Protein AF-A0A8X6QZE7-F1 (afdb_monomer)

Radius of gyration: 22.5 Å; Cα contacts (8 Å, |Δi|>4): 155; chains: 1; bounding box: 53×30×67 Å

InterPro domains:
  IPR002052 DNA methylase, N-6 adenine-specific, conserved site [PS00092] (131-137)

Foldseek 3Di:
DCLLLVVVVVLLVVVVPDDPVRLVCLVVDPPDPVPPLVNVSSVLSNVCVVVVHPPVLVVVLVDQSNQPDPCNLNSVVSVLVPDDPVSLLVSLLCCLPDPHDLVSNLSSCVPDDPVSNVVSCQVQVLSNLVSLVDPPNVVVNVVCLLVSQVRDDLVSLLLSLLCLCVVDQQVPNPPDDSLVVSLVSQVSDDPVSNVVLCPDPCVVVSVCSNPDDVPDHDPDDRPVVSVVVVVVSD

Structure (mmCIF, N/CA/C/O backbone):
data_AF-A0A8X6QZE7-F1
#
_entry.id   AF-A0A8X6QZE7-F1
#
loop_
_atom_site.group_PDB
_atom_site.id
_atom_site.type_symbol
_atom_site.label_atom_id
_atom_site.label_alt_id
_atom_site.label_comp_id
_atom_site.label_asym_id
_atom_site.label_entity_id
_atom_site.label_seq_id
_atom_site.pdbx_PDB_ins_code
_atom_site.Cartn_x
_atom_site.Cartn_y
_atom_site.Cartn_z
_atom_site.occupancy
_atom_site.B_iso_or_equiv
_atom_site.auth_seq_id
_atom_site.auth_comp_id
_atom_site.auth_asym_id
_atom_site.auth_atom_id
_atom_site.pdbx_PDB_model_num
ATOM 1 N N . MET A 1 1 ? -7.391 -1.185 28.995 1.00 73.81 1 MET A N 1
ATOM 2 C CA . MET A 1 1 ? -7.408 -2.419 28.178 1.00 73.81 1 MET A CA 1
ATOM 3 C C . MET A 1 1 ? -8.638 -2.505 27.285 1.00 73.81 1 MET A C 1
ATOM 5 O O . MET A 1 1 ? -8.437 -2.446 26.085 1.00 73.81 1 MET A O 1
ATOM 9 N N . ALA A 1 2 ? -9.877 -2.548 27.802 1.00 81.38 2 ALA A N 1
ATOM 10 C CA . ALA A 1 2 ? -11.090 -2.621 26.961 1.00 81.38 2 ALA A CA 1
ATOM 11 C C . ALA A 1 2 ? -11.146 -1.552 25.846 1.00 81.38 2 ALA A C 1
ATOM 13 O O . ALA A 1 2 ? -11.327 -1.895 24.682 1.00 81.38 2 ALA A O 1
ATOM 14 N N . CYS A 1 3 ? -10.839 -0.290 26.182 1.00 79.06 3 CYS A N 1
ATOM 15 C CA . CYS A 1 3 ? -10.753 0.810 25.213 1.00 79.06 3 CYS A CA 1
ATOM 16 C C . CYS A 1 3 ? -9.749 0.550 24.076 1.00 79.06 3 CYS A C 1
ATOM 18 O O . CYS A 1 3 ? -9.945 0.987 22.950 1.00 79.06 3 CYS A O 1
ATOM 20 N N . VAL A 1 4 ? -8.655 -0.147 24.374 1.00 75.25 4 VAL A N 1
ATOM 21 C CA . VAL A 1 4 ? -7.547 -0.358 23.435 1.00 75.25 4 VAL A CA 1
ATOM 22 C C . VAL A 1 4 ? -7.875 -1.467 22.444 1.00 75.25 4 VAL A C 1
ATOM 24 O O . VAL A 1 4 ? -7.569 -1.360 21.264 1.00 75.25 4 VAL A O 1
ATOM 27 N N . TYR A 1 5 ? -8.552 -2.508 22.921 1.00 74.25 5 TYR A N 1
ATOM 28 C CA . TYR A 1 5 ? -9.060 -3.590 22.082 1.00 74.25 5 TYR A CA 1
ATOM 29 C C . TYR A 1 5 ? -10.412 -3.256 21.443 1.00 74.25 5 TYR A C 1
ATOM 31 O O . TYR A 1 5 ? -10.998 -4.115 20.792 1.00 74.25 5 TYR A O 1
ATOM 39 N N . TRP A 1 6 ? -10.911 -2.026 21.628 1.00 75.25 6 TRP A N 1
ATOM 40 C CA . TRP A 1 6 ? -12.194 -1.562 21.095 1.00 75.25 6 TRP A CA 1
ATOM 41 C C . TRP A 1 6 ? -13.362 -2.488 21.447 1.00 75.25 6 TRP A C 1
ATOM 43 O O . TRP A 1 6 ? -14.287 -2.684 20.662 1.00 75.25 6 TRP A O 1
ATOM 53 N N . LEU A 1 7 ? -13.324 -3.044 22.659 1.00 80.56 7 LEU A N 1
ATOM 54 C CA . LEU A 1 7 ? -14.396 -3.869 23.204 1.00 80.56 7 LEU A CA 1
ATOM 55 C C . LEU A 1 7 ? -15.508 -2.933 23.671 1.00 80.56 7 LEU A C 1
ATOM 57 O O . LEU A 1 7 ? -15.494 -2.459 24.808 1.00 80.56 7 LEU A O 1
ATOM 61 N N . GLU A 1 8 ? -16.418 -2.588 22.760 1.00 82.62 8 GLU A N 1
ATOM 62 C CA . GLU A 1 8 ? -17.452 -1.573 22.987 1.00 82.62 8 GLU A CA 1
ATOM 63 C C . GLU A 1 8 ? -18.318 -1.893 24.207 1.00 82.62 8 GLU A C 1
ATOM 65 O O . GLU A 1 8 ? -18.515 -1.029 25.061 1.00 82.62 8 GLU A O 1
ATOM 70 N N . GLU A 1 9 ? -18.805 -3.131 24.303 1.00 86.19 9 GLU A N 1
ATOM 71 C CA . GLU A 1 9 ? -19.663 -3.575 25.405 1.00 86.19 9 GLU A CA 1
ATOM 72 C C . GLU A 1 9 ? -18.936 -3.493 26.748 1.00 86.19 9 GLU A C 1
ATOM 74 O O . GLU A 1 9 ? -19.452 -2.894 27.690 1.00 86.19 9 GLU A O 1
ATOM 79 N N . ASP A 1 10 ? -17.704 -4.000 26.815 1.00 88.69 10 ASP A N 1
ATOM 80 C CA . ASP A 1 10 ? -16.888 -3.942 28.029 1.00 88.69 10 ASP A CA 1
ATOM 81 C C . ASP A 1 10 ? -16.538 -2.502 28.405 1.00 88.69 10 ASP A C 1
ATOM 83 O O . ASP A 1 10 ? -16.553 -2.136 29.577 1.00 88.69 10 ASP A O 1
ATOM 87 N N . THR A 1 11 ? -16.247 -1.656 27.417 1.00 88.12 11 THR A N 1
ATOM 88 C CA . THR A 1 11 ? -15.905 -0.249 27.645 1.00 88.12 11 THR A CA 1
ATOM 89 C C . THR A 1 11 ? -17.102 0.524 28.193 1.00 88.12 11 THR A C 1
ATOM 91 O O . THR A 1 11 ? -16.953 1.271 29.160 1.00 88.12 11 THR A O 1
ATOM 94 N N . LYS A 1 12 ? -18.296 0.312 27.625 1.00 88.44 12 LYS A N 1
ATOM 95 C CA . LYS A 1 12 ? -19.551 0.891 28.125 1.00 88.44 12 LYS A CA 1
ATOM 96 C C . LYS A 1 12 ? -19.877 0.388 29.525 1.00 88.44 12 LYS A C 1
ATOM 98 O O . LYS A 1 12 ? -20.122 1.197 30.411 1.00 88.44 12 LYS A O 1
ATOM 103 N N . LYS A 1 13 ? -19.794 -0.924 29.744 1.00 91.81 13 LYS A N 1
ATOM 104 C CA . LYS A 1 13 ? -20.039 -1.537 31.052 1.00 91.81 13 LYS A CA 1
ATOM 105 C C . LYS A 1 13 ? -19.115 -0.962 32.125 1.00 91.81 13 LYS A C 1
ATOM 107 O O . LYS A 1 13 ? -19.591 -0.516 33.163 1.00 91.81 13 LYS A O 1
ATOM 112 N N . LEU A 1 14 ? -17.810 -0.903 31.853 1.00 91.31 14 LEU A N 1
ATOM 113 C CA . LEU A 1 14 ? -16.833 -0.315 32.772 1.00 91.31 14 LEU A CA 1
ATOM 114 C C . LEU A 1 14 ? -17.123 1.165 33.037 1.00 91.31 14 LEU A C 1
ATOM 116 O O . LEU A 1 14 ? -17.011 1.615 34.172 1.00 91.31 14 LEU A O 1
ATOM 120 N N . TRP A 1 15 ? -17.507 1.927 32.011 1.00 90.75 15 TRP A N 1
ATOM 121 C CA . TRP A 1 15 ? -17.895 3.326 32.174 1.00 90.75 15 TRP A CA 1
ATOM 122 C C . TRP A 1 15 ? -19.122 3.482 33.074 1.00 90.75 15 TRP A C 1
ATOM 124 O O . TRP A 1 15 ? -19.117 4.329 33.971 1.00 90.75 15 TRP A O 1
ATOM 134 N N . ASP A 1 16 ? -20.147 2.658 32.872 1.00 90.56 16 ASP A N 1
ATOM 135 C CA . ASP A 1 16 ? -21.396 2.677 33.633 1.00 90.56 16 ASP A CA 1
ATOM 136 C C . ASP A 1 16 ? -21.194 2.263 35.097 1.00 90.56 16 ASP A C 1
ATOM 138 O O . ASP A 1 16 ? -21.801 2.860 35.985 1.00 90.56 16 ASP A O 1
ATOM 142 N N . GLU A 1 17 ? -20.277 1.329 35.363 1.00 93.75 17 GLU A N 1
ATOM 143 C CA . GLU A 1 17 ? -19.877 0.908 36.713 1.00 93.75 17 GLU A CA 1
ATOM 144 C C . GLU A 1 17 ? -19.021 1.959 37.453 1.00 93.75 17 GLU A C 1
ATOM 146 O O . GLU A 1 17 ? -18.973 1.969 38.686 1.00 93.75 17 GLU A O 1
ATOM 151 N N . MET A 1 18 ? -18.351 2.872 36.737 1.00 91.62 18 MET A N 1
ATOM 152 C CA . MET A 1 18 ? -17.550 3.936 37.353 1.00 91.62 18 MET A CA 1
ATOM 153 C C . MET A 1 18 ? -18.424 5.022 37.990 1.00 91.62 18 MET A C 1
ATOM 155 O O . MET A 1 18 ? -19.292 5.615 37.347 1.00 91.62 18 MET A O 1
ATOM 159 N N . ASN A 1 19 ? -18.107 5.378 39.237 1.00 92.38 19 ASN A N 1
ATOM 160 C CA . ASN A 1 19 ? -18.702 6.539 39.899 1.00 92.38 19 AS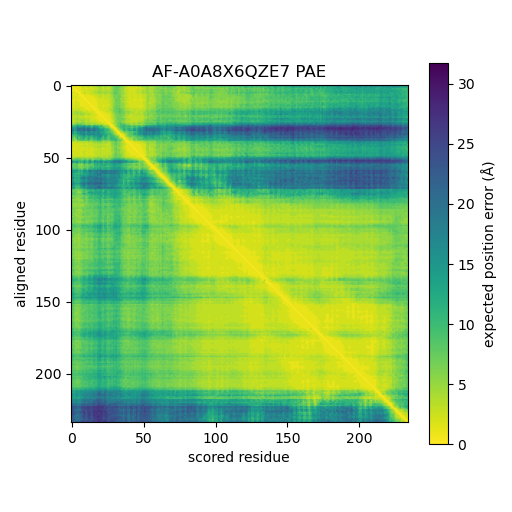N A CA 1
ATOM 161 C C . ASN A 1 19 ? -18.202 7.872 39.300 1.00 92.38 19 ASN A C 1
ATOM 163 O O . ASN A 1 19 ? -17.201 7.930 38.581 1.00 92.38 19 ASN A O 1
ATOM 167 N N . GLU A 1 20 ? -18.892 8.974 39.612 1.00 88.00 20 GLU A N 1
ATOM 168 C CA . GLU A 1 20 ? -18.564 10.291 39.051 1.00 88.00 20 GLU A CA 1
ATOM 169 C C . GLU A 1 20 ? -17.140 10.764 39.357 1.00 88.00 20 GLU A C 1
ATOM 171 O O . GLU A 1 20 ? -16.536 11.437 38.521 1.00 88.00 20 GLU A O 1
ATOM 176 N N . THR A 1 21 ? -16.608 10.429 40.535 1.00 87.81 21 THR A N 1
ATOM 177 C CA . THR A 1 21 ? -15.243 10.792 40.933 1.00 87.81 21 THR A CA 1
ATOM 178 C C . THR A 1 21 ? -14.231 10.084 40.041 1.00 87.81 21 THR A C 1
ATOM 180 O O . THR A 1 21 ? -13.401 10.748 39.432 1.00 87.81 21 THR A O 1
ATOM 183 N N . ALA A 1 22 ? -14.375 8.771 39.846 1.00 85.62 22 ALA A N 1
ATOM 184 C CA . ALA A 1 22 ? -13.518 7.987 38.961 1.00 85.62 22 ALA A CA 1
ATOM 185 C C . ALA A 1 22 ? -13.588 8.481 37.507 1.00 85.62 22 ALA A C 1
ATOM 187 O O . ALA A 1 22 ? -12.557 8.616 36.851 1.00 85.62 22 ALA A O 1
ATOM 188 N N . ARG A 1 23 ? -14.783 8.831 37.008 1.00 87.25 23 ARG A N 1
ATOM 189 C CA . ARG A 1 23 ? -14.945 9.418 35.663 1.00 87.25 23 ARG A CA 1
ATOM 190 C C . ARG A 1 23 ? -14.262 10.784 35.542 1.00 87.25 23 ARG A C 1
ATOM 192 O O . ARG A 1 23 ? -13.676 11.088 34.497 1.00 87.25 23 ARG A O 1
ATOM 199 N N . ARG A 1 24 ? -14.332 11.615 36.591 1.00 83.62 24 ARG A N 1
ATOM 200 C CA . ARG A 1 24 ? -13.628 12.907 36.667 1.00 83.62 24 ARG A CA 1
ATOM 201 C C . ARG A 1 24 ? -12.120 12.711 36.691 1.00 83.62 24 ARG A C 1
ATOM 203 O O . ARG A 1 24 ? -11.440 13.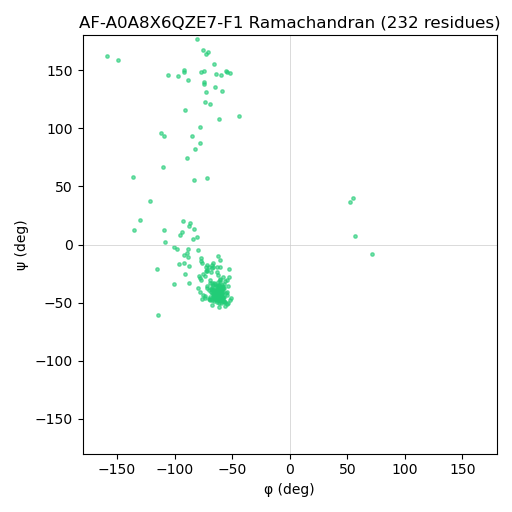364 35.909 1.00 83.62 24 ARG A O 1
ATOM 210 N N . ASP A 1 25 ? -11.623 11.779 37.491 1.00 82.75 25 ASP A N 1
ATOM 211 C CA . ASP A 1 25 ? -10.197 11.479 37.601 1.00 82.75 25 ASP A CA 1
ATOM 212 C C . ASP A 1 25 ? -9.642 10.915 36.291 1.00 82.75 25 ASP A C 1
ATOM 214 O O . ASP A 1 25 ? -8.604 11.377 35.832 1.00 82.75 25 ASP A O 1
ATOM 218 N N . LEU A 1 26 ? -10.365 10.021 35.603 1.00 81.06 26 LEU A N 1
ATOM 219 C CA . LEU A 1 26 ? -9.970 9.540 34.270 1.00 81.06 26 LEU A CA 1
ATOM 220 C C . LEU A 1 26 ? -9.915 10.678 33.240 1.00 81.06 26 LEU A C 1
ATOM 222 O O . LEU A 1 26 ? -9.067 10.688 32.354 1.00 81.06 26 LEU A O 1
ATOM 226 N N . SER A 1 27 ? -10.829 11.642 33.362 1.00 76.06 27 SER A N 1
ATOM 227 C CA . SER A 1 27 ? -10.908 12.806 32.474 1.00 76.06 27 SER A CA 1
ATOM 228 C C . SER A 1 27 ? -9.851 13.870 32.774 1.00 76.06 27 SER A C 1
ATOM 230 O O . SER A 1 27 ? -9.466 14.608 31.870 1.00 76.06 27 SER A O 1
ATOM 232 N N . ALA A 1 28 ? -9.443 13.989 34.038 1.00 73.19 28 ALA A N 1
ATOM 233 C CA . ALA A 1 28 ? -8.493 14.979 34.539 1.00 73.19 28 ALA A CA 1
ATOM 234 C C . ALA A 1 28 ? -7.058 14.442 34.619 1.00 73.19 28 ALA A C 1
ATOM 236 O O . ALA A 1 28 ? -6.118 15.231 34.735 1.00 73.19 28 ALA A O 1
ATOM 237 N N . SER A 1 29 ? -6.903 13.117 34.564 1.00 63.25 29 SER A N 1
ATOM 238 C CA . SER A 1 29 ? -5.642 12.391 34.528 1.00 63.25 29 SER A CA 1
ATOM 239 C C . SER A 1 29 ? -4.683 13.068 33.555 1.00 63.25 29 SER A C 1
ATOM 241 O O . SER A 1 29 ? -4.885 13.052 32.346 1.00 63.25 29 SER A O 1
ATOM 243 N N . ARG A 1 30 ? -3.624 13.671 34.107 1.00 53.25 30 ARG A N 1
ATOM 244 C CA . ARG A 1 30 ? -2.411 14.081 33.388 1.00 53.25 30 ARG A CA 1
ATOM 245 C C . ARG A 1 30 ? -1.397 12.938 33.311 1.00 53.25 30 ARG A C 1
ATOM 247 O O . ARG A 1 30 ? -0.222 13.204 33.074 1.00 53.25 30 ARG A O 1
ATOM 254 N N . LEU A 1 31 ? -1.815 11.683 33.516 1.00 49.31 31 LEU A N 1
ATOM 255 C CA . LEU A 1 31 ? -1.004 10.505 33.186 1.00 49.31 31 LEU A CA 1
ATOM 256 C C . LEU A 1 31 ? -0.969 10.368 31.660 1.00 49.31 31 LEU A C 1
ATOM 258 O O . LEU A 1 31 ? -1.451 9.399 31.101 1.00 49.31 31 LEU A O 1
ATOM 262 N N . TYR A 1 32 ? -0.495 11.418 31.004 1.00 52.81 32 TYR A N 1
ATOM 263 C CA . TYR A 1 32 ? -0.284 11.502 29.580 1.00 52.81 32 TYR A CA 1
ATOM 264 C C . TYR A 1 32 ? 1.214 11.560 29.428 1.00 52.81 32 TYR A C 1
ATOM 266 O O . TYR A 1 32 ? 1.832 12.620 29.563 1.00 52.81 32 TYR A O 1
ATOM 274 N N . TYR A 1 33 ? 1.798 10.397 29.184 1.00 51.44 33 TYR A N 1
ATOM 275 C CA . TYR A 1 33 ? 3.089 10.407 28.535 1.00 51.44 33 TYR A CA 1
ATOM 276 C C . TYR A 1 33 ? 2.800 10.763 27.076 1.00 51.44 33 TYR A C 1
ATOM 278 O O . TYR A 1 33 ? 2.009 10.063 26.448 1.00 51.44 33 TYR A O 1
ATOM 286 N N . PRO A 1 34 ? 3.386 11.840 26.525 1.00 52.06 34 PRO A N 1
ATOM 287 C CA . PRO A 1 34 ? 3.171 12.233 25.129 1.00 52.06 34 PRO A CA 1
ATOM 288 C C . PRO A 1 34 ? 3.425 11.093 24.128 1.00 52.06 34 PRO A C 1
ATOM 290 O O . PRO A 1 34 ? 2.886 11.116 23.028 1.00 52.06 34 PRO A O 1
ATOM 293 N N . ASP A 1 35 ? 4.189 10.082 24.548 1.00 54.06 35 ASP A N 1
ATOM 294 C CA . ASP A 1 35 ? 4.549 8.907 23.760 1.00 54.06 35 ASP A CA 1
ATOM 295 C C . ASP A 1 35 ? 3.709 7.646 24.079 1.00 54.06 35 ASP A C 1
ATOM 297 O O . ASP A 1 35 ? 3.878 6.607 23.434 1.00 54.06 35 ASP A O 1
ATOM 301 N N . CYS A 1 36 ? 2.776 7.691 25.043 1.00 59.09 36 CYS A N 1
ATOM 302 C CA . CYS A 1 36 ? 1.911 6.552 25.374 1.00 59.09 36 CYS A CA 1
ATOM 303 C C . CYS A 1 36 ? 0.676 6.505 24.466 1.00 59.09 36 CYS A C 1
ATOM 305 O O . CYS A 1 36 ? -0.382 7.060 24.752 1.00 59.09 36 CYS A O 1
ATOM 307 N N . ARG A 1 37 ? 0.790 5.740 23.377 1.00 60.03 37 ARG A N 1
ATOM 308 C CA . ARG A 1 37 ? -0.284 5.481 22.393 1.00 60.03 37 ARG A CA 1
ATOM 309 C C . ARG A 1 37 ? -1.601 4.975 23.009 1.00 60.03 37 ARG A C 1
ATOM 311 O O . ARG A 1 37 ? -2.675 5.241 22.474 1.00 60.03 37 ARG A O 1
ATOM 318 N N . TRP A 1 38 ? -1.525 4.303 24.157 1.00 65.38 38 TRP A N 1
ATOM 319 C CA . TRP A 1 38 ? -2.661 3.805 24.941 1.00 65.38 38 TRP A CA 1
ATOM 320 C C . TRP A 1 38 ? -3.605 4.921 25.419 1.00 65.38 38 TRP A C 1
ATOM 322 O O . TRP A 1 38 ? -4.816 4.705 25.521 1.00 65.38 38 TRP A O 1
ATOM 332 N N . ASP A 1 39 ? -3.070 6.124 25.639 1.00 71.31 39 ASP A N 1
ATOM 333 C CA . ASP A 1 39 ? -3.817 7.265 26.171 1.00 71.31 39 ASP A CA 1
ATOM 334 C C . ASP A 1 39 ? -4.764 7.860 25.115 1.00 71.31 39 ASP A C 1
ATOM 336 O O . ASP A 1 39 ? -5.833 8.375 25.447 1.00 71.31 39 ASP A O 1
ATOM 340 N N . HIS A 1 40 ? -4.433 7.718 23.825 1.00 71.75 40 HIS A N 1
ATOM 341 C CA . HIS A 1 40 ? -5.269 8.193 22.719 1.00 71.75 40 HIS A CA 1
ATOM 342 C C . HIS A 1 40 ? -6.553 7.379 22.564 1.00 71.75 40 HIS A C 1
ATOM 344 O O . HIS A 1 40 ? -7.633 7.961 22.504 1.00 71.75 40 HIS A O 1
ATOM 350 N N . ALA A 1 41 ? -6.461 6.045 22.585 1.00 74.62 41 ALA A N 1
ATOM 351 C CA . ALA A 1 41 ? -7.644 5.188 22.502 1.00 74.62 41 ALA A CA 1
ATOM 352 C C . ALA A 1 41 ? -8.608 5.468 23.666 1.00 74.62 41 ALA A C 1
ATOM 354 O O . ALA A 1 41 ? -9.813 5.610 23.468 1.00 74.62 41 ALA A O 1
ATOM 355 N N . VAL A 1 42 ? -8.082 5.618 24.888 1.00 79.62 42 VAL A N 1
ATOM 356 C CA . VAL A 1 42 ? -8.898 5.984 26.056 1.00 79.62 42 VAL A CA 1
ATOM 357 C C . VAL A 1 42 ? -9.532 7.365 25.874 1.00 79.62 42 VAL A C 1
ATOM 359 O O . VAL A 1 42 ? -10.712 7.523 26.177 1.00 79.62 42 VAL A O 1
ATOM 362 N N . LYS A 1 43 ? -8.804 8.354 25.344 1.00 78.44 43 LYS A N 1
ATOM 363 C CA . LYS A 1 43 ? -9.328 9.706 25.087 1.00 78.44 43 LYS A CA 1
ATOM 364 C C . LYS A 1 43 ? -10.458 9.722 24.059 1.00 78.44 43 LYS A C 1
ATOM 366 O O . LYS A 1 43 ? -11.457 10.420 24.266 1.00 78.44 43 LYS A O 1
ATOM 371 N N . ASP A 1 44 ? -10.324 8.951 22.989 1.00 77.44 44 ASP A N 1
ATOM 372 C CA . ASP A 1 44 ? -11.361 8.829 21.965 1.00 77.44 44 ASP A CA 1
ATOM 373 C C . ASP A 1 44 ? -12.616 8.192 22.564 1.00 77.44 44 ASP A C 1
ATOM 375 O O . ASP A 1 44 ? -13.707 8.757 22.457 1.00 77.44 44 ASP A O 1
ATOM 379 N N . TRP A 1 45 ? -12.461 7.095 23.313 1.00 82.06 45 TRP A N 1
ATOM 380 C CA . TRP A 1 45 ? -13.565 6.476 24.049 1.00 82.06 45 TRP A CA 1
ATOM 381 C C . TRP A 1 45 ? -14.213 7.428 25.052 1.00 82.06 45 TRP A C 1
ATOM 383 O O . TRP A 1 45 ? -15.434 7.533 25.083 1.00 82.06 45 TRP A O 1
ATOM 393 N N . LEU A 1 46 ? -13.432 8.175 25.834 1.00 84.88 46 LEU A N 1
ATOM 394 C CA . LEU A 1 46 ? -13.958 9.174 26.768 1.00 84.88 46 LEU A CA 1
ATOM 395 C C . LEU A 1 46 ? -14.768 10.259 26.053 1.00 84.88 46 LEU A C 1
ATOM 397 O O . LEU A 1 46 ? -15.799 10.693 26.565 1.00 84.88 46 LEU A O 1
ATOM 401 N N . THR A 1 47 ? -14.310 10.704 24.884 1.00 81.50 47 THR A N 1
ATOM 402 C CA . THR A 1 47 ? -15.018 11.696 24.066 1.00 81.50 47 THR A CA 1
ATOM 403 C C . THR A 1 47 ? -16.346 11.127 23.570 1.00 81.50 47 THR A C 1
ATOM 405 O O . THR A 1 47 ? -17.389 11.762 23.735 1.00 81.50 47 THR A O 1
ATOM 408 N N . LEU A 1 48 ? -16.330 9.899 23.049 1.00 81.69 48 LEU A N 1
ATOM 409 C CA . LEU A 1 48 ? -17.516 9.198 22.555 1.00 81.69 48 LEU A CA 1
ATOM 410 C C . LEU A 1 48 ? -18.537 8.935 23.669 1.00 81.69 48 LEU A C 1
ATOM 412 O O . LEU A 1 48 ? -19.705 9.294 23.524 1.00 81.69 48 LEU A O 1
ATOM 416 N N . LEU A 1 49 ? -18.098 8.390 24.804 1.00 86.06 49 LEU A N 1
ATOM 417 C CA . LEU A 1 49 ? -18.948 8.096 25.963 1.00 86.06 49 LEU A CA 1
ATOM 418 C C . LEU A 1 49 ? -19.600 9.363 26.531 1.00 86.06 49 LEU A C 1
ATOM 420 O O . LEU A 1 49 ? -20.780 9.346 26.870 1.00 86.06 49 LEU A O 1
ATOM 424 N N . LYS A 1 50 ? -18.870 10.486 26.581 1.00 83.00 50 LYS A N 1
ATOM 425 C CA . LYS A 1 50 ? -19.419 11.784 27.014 1.00 83.00 50 LYS A CA 1
ATOM 426 C C . LYS A 1 50 ? -20.413 12.376 26.022 1.00 83.00 50 LYS A C 1
ATOM 428 O O . LYS A 1 50 ? -21.338 13.063 26.440 1.00 83.00 50 LYS A O 1
ATOM 433 N N . SER A 1 51 ? -20.216 12.138 24.727 1.00 80.38 51 SER A N 1
ATOM 434 C CA . SER A 1 51 ? -21.103 12.659 23.681 1.00 80.38 51 SER A CA 1
ATOM 435 C C . SER A 1 51 ? -22.468 11.960 23.635 1.00 80.38 51 SER A C 1
ATOM 437 O O . SER A 1 51 ? -23.396 12.478 23.021 1.00 80.38 51 SER A O 1
ATOM 439 N N . GLY A 1 52 ? -22.598 10.775 24.247 1.00 72.69 52 GLY A N 1
ATOM 440 C CA . GLY A 1 52 ? -23.807 9.947 24.192 1.00 72.69 52 GLY A CA 1
ATOM 441 C C . GLY A 1 52 ? -24.063 9.281 22.831 1.00 72.69 52 GL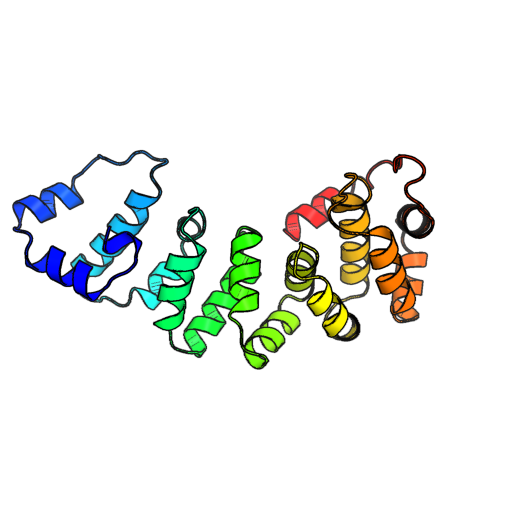Y A C 1
ATOM 442 O O . GLY A 1 52 ? -24.938 8.424 22.733 1.00 72.69 52 GLY A O 1
ATOM 443 N N . VAL A 1 53 ? -23.289 9.621 21.793 1.00 65.94 53 VAL A N 1
ATOM 444 C CA . VAL A 1 53 ? -23.368 9.035 20.449 1.00 65.94 53 VAL A CA 1
ATOM 445 C C . VAL A 1 53 ? -22.128 8.178 20.222 1.00 65.94 53 VAL A C 1
ATOM 447 O O . VAL A 1 53 ? -21.077 8.652 19.797 1.00 65.94 53 VAL A O 1
ATOM 450 N N . VAL A 1 54 ? -22.244 6.885 20.518 1.00 61.88 54 VAL A N 1
ATOM 451 C CA . VAL A 1 54 ? -21.147 5.929 20.334 1.00 61.88 54 VAL A CA 1
ATOM 452 C C . VAL A 1 54 ? -21.214 5.352 18.920 1.00 61.88 54 VAL A C 1
ATOM 454 O O . VAL A 1 54 ? -21.630 4.218 18.723 1.00 61.88 54 VAL A O 1
ATOM 457 N N . ASP A 1 55 ? -20.830 6.146 17.919 1.00 68.75 55 ASP A N 1
ATOM 458 C CA . ASP A 1 55 ? -20.501 5.632 16.579 1.00 68.75 55 ASP A CA 1
ATOM 459 C C . ASP A 1 55 ? -18.993 5.762 16.357 1.00 68.75 55 ASP A C 1
ATOM 461 O O . ASP A 1 55 ? -18.495 6.563 15.555 1.00 68.75 55 ASP A O 1
ATOM 465 N N . TRP A 1 56 ? -18.246 4.985 17.145 1.00 69.00 56 TRP A N 1
ATOM 466 C CA . TRP A 1 56 ? -16.788 4.947 17.074 1.00 69.00 56 TRP A CA 1
ATOM 467 C C . TRP A 1 56 ? -16.302 4.560 15.673 1.00 69.00 56 TRP A C 1
ATOM 469 O O . TRP A 1 56 ? -15.266 5.042 15.220 1.00 69.00 56 TRP A O 1
ATOM 479 N N . ARG A 1 57 ? -17.105 3.794 14.922 1.00 67.94 57 ARG A N 1
ATOM 480 C CA . ARG A 1 57 ? -16.800 3.341 13.558 1.00 67.94 57 ARG A CA 1
ATOM 481 C C . ARG A 1 57 ? -16.605 4.493 12.568 1.00 67.94 57 ARG A C 1
ATOM 483 O O . ARG A 1 57 ? -15.984 4.305 11.523 1.00 67.94 57 ARG A O 1
ATOM 490 N N . LYS A 1 58 ? -17.089 5.698 12.887 1.00 62.91 58 LYS A N 1
ATOM 491 C CA . LYS A 1 58 ? -16.829 6.918 12.105 1.00 62.91 58 LYS A CA 1
ATOM 492 C C . LYS A 1 58 ? -15.596 7.706 12.555 1.00 62.91 58 LYS A C 1
ATOM 494 O O . LYS A 1 58 ? -15.041 8.428 11.736 1.00 62.91 58 LYS A O 1
ATOM 499 N N . HIS A 1 59 ? -15.175 7.581 13.814 1.00 60.28 59 HIS A N 1
ATOM 500 C CA . HIS A 1 59 ? -14.113 8.403 14.416 1.00 60.28 59 HIS A CA 1
ATOM 501 C C . HIS A 1 59 ? -12.750 7.695 14.475 1.00 60.28 59 HIS A C 1
ATOM 503 O O . HIS A 1 59 ? -11.713 8.330 14.302 1.00 60.28 59 HIS A O 1
ATOM 509 N N . SER A 1 60 ? -12.738 6.378 14.672 1.00 58.28 60 SER A N 1
ATOM 510 C CA . SER A 1 60 ? -11.529 5.599 14.970 1.00 58.28 60 SER A CA 1
ATOM 511 C C . SER A 1 60 ? -10.547 5.478 13.799 1.00 58.28 60 SER A C 1
ATOM 513 O O . SER A 1 60 ? -9.339 5.412 13.995 1.00 58.28 60 SER A O 1
ATOM 515 N N . PHE A 1 61 ? -11.038 5.492 12.560 1.00 58.53 61 PHE A N 1
ATOM 516 C CA . PHE A 1 61 ? -10.218 5.151 11.389 1.00 58.53 61 PHE A CA 1
ATOM 517 C C . PHE A 1 61 ? -9.481 6.328 10.751 1.00 58.53 61 PHE A C 1
ATOM 519 O O . PHE A 1 61 ? -8.669 6.123 9.851 1.00 58.53 61 PHE A O 1
ATOM 526 N N . SER A 1 62 ? -9.753 7.555 11.195 1.00 53.41 62 SER A N 1
ATOM 527 C CA . SER A 1 62 ? -9.033 8.748 10.743 1.00 53.41 62 SER A CA 1
ATOM 528 C C . SER A 1 62 ? -7.780 9.046 11.561 1.00 53.41 62 SER A C 1
ATOM 530 O O . SER A 1 62 ? -7.007 9.908 11.153 1.00 53.41 62 SER A O 1
ATOM 532 N N . HIS A 1 63 ? -7.566 8.381 12.704 1.00 58.31 63 HIS A N 1
ATOM 533 C CA . HIS A 1 63 ? -6.443 8.702 13.581 1.00 58.31 63 HIS A CA 1
ATOM 534 C C . HIS A 1 63 ? -5.203 7.856 13.227 1.00 58.31 63 HIS A C 1
ATOM 536 O O . HIS A 1 63 ? -5.226 6.640 13.407 1.00 58.31 63 HIS A O 1
ATOM 542 N N . PRO A 1 64 ? -4.084 8.457 12.776 1.00 52.47 64 PRO A N 1
ATOM 543 C CA . PRO A 1 64 ? -2.882 7.712 12.390 1.00 52.47 64 PRO A CA 1
ATOM 544 C C . PRO A 1 64 ? -2.318 6.857 13.529 1.00 52.47 64 PRO A C 1
ATOM 546 O O . PRO A 1 64 ? -1.901 5.730 13.300 1.00 52.47 64 PRO A O 1
ATOM 549 N N . LEU A 1 65 ? -2.389 7.356 14.774 1.00 52.16 65 LEU A N 1
ATOM 550 C CA . LEU A 1 65 ? -1.899 6.659 15.979 1.00 52.16 65 LEU A CA 1
ATOM 551 C C . LEU A 1 65 ? -2.574 5.309 16.271 1.00 52.16 65 LEU A C 1
ATOM 553 O O . LEU A 1 65 ? -2.057 4.546 17.080 1.00 52.16 65 LEU A O 1
ATOM 557 N N . PHE A 1 66 ? -3.692 5.006 15.612 1.00 56.62 66 PHE A N 1
ATOM 558 C CA . PHE A 1 66 ? -4.380 3.721 15.719 1.00 56.62 66 PHE A CA 1
ATOM 559 C C . PHE A 1 66 ? -3.570 2.557 15.120 1.00 56.62 66 PHE A C 1
ATOM 561 O O . PHE A 1 66 ? -3.791 1.394 15.445 1.00 56.62 66 PHE A O 1
ATOM 568 N N . TRP A 1 67 ? -2.613 2.878 14.254 1.00 57.50 67 TRP A N 1
ATOM 569 C CA . TRP A 1 67 ? -1.922 1.938 13.380 1.00 57.50 67 TRP A CA 1
ATOM 570 C C . TRP A 1 67 ? -0.402 1.945 13.628 1.00 57.50 67 TRP A C 1
ATOM 572 O O . TRP A 1 67 ? 0.369 1.912 12.674 1.00 57.50 67 TRP A O 1
ATOM 582 N N . TYR A 1 68 ? 0.019 2.089 14.896 1.00 57.00 68 TYR A N 1
ATOM 583 C CA . TYR A 1 68 ? 1.440 2.069 15.303 1.00 57.00 68 TYR A CA 1
ATOM 584 C C . TYR A 1 68 ? 1.769 1.111 16.479 1.00 57.00 68 TYR A C 1
ATOM 586 O O . TYR A 1 68 ? 2.774 1.316 17.165 1.00 57.00 68 TYR A O 1
ATOM 594 N N . CYS A 1 69 ? 0.951 0.099 16.777 1.00 54.84 69 CYS A N 1
ATOM 595 C CA . CYS A 1 69 ? 1.185 -0.851 17.880 1.00 54.84 69 CYS A CA 1
ATOM 596 C C . CYS A 1 69 ? 1.659 -2.237 17.399 1.00 54.84 69 CYS A C 1
ATOM 598 O O . CYS A 1 69 ? 1.214 -2.759 16.394 1.00 54.84 69 CYS A O 1
ATOM 600 N N . GLU A 1 70 ? 2.517 -2.920 18.154 1.00 52.50 70 GLU A N 1
ATOM 601 C CA . GLU A 1 70 ? 2.962 -4.273 17.770 1.00 52.50 70 GLU A CA 1
ATOM 602 C C . GLU A 1 70 ? 1.835 -5.327 17.864 1.00 52.50 70 GLU A C 1
ATOM 604 O O . GLU A 1 70 ? 1.850 -6.310 17.126 1.00 52.50 70 GLU A O 1
ATOM 609 N N . GLU A 1 71 ? 0.792 -5.094 18.676 1.00 59.31 71 GLU A N 1
ATOM 610 C CA . GLU A 1 71 ? -0.423 -5.936 18.735 1.00 59.31 71 GLU A CA 1
ATOM 611 C C . GLU A 1 71 ? -1.465 -5.603 17.638 1.00 59.31 71 GLU A C 1
ATOM 613 O O . GLU A 1 71 ? -2.618 -6.045 17.687 1.00 59.31 71 GLU A O 1
ATOM 618 N N . GLU A 1 72 ? -1.062 -4.822 16.632 1.00 64.94 72 GLU A N 1
ATOM 619 C CA . GLU A 1 72 ? -1.898 -4.256 15.572 1.00 64.94 72 GLU A CA 1
ATOM 620 C C . GLU A 1 72 ? -2.769 -5.270 14.838 1.00 64.94 72 GLU A C 1
ATOM 622 O O . GLU A 1 72 ? -3.958 -5.024 14.677 1.00 64.94 72 GLU A O 1
ATOM 627 N N . ALA A 1 73 ? -2.225 -6.406 14.401 1.00 63.56 73 ALA A N 1
ATOM 628 C CA . ALA A 1 73 ? -2.973 -7.317 13.532 1.00 63.56 73 ALA A CA 1
ATOM 629 C C . ALA A 1 73 ? -4.214 -7.910 14.226 1.00 63.56 73 ALA A C 1
ATOM 631 O O . ALA A 1 73 ? -5.257 -8.083 13.597 1.00 63.56 73 ALA A O 1
ATOM 632 N N . ILE A 1 74 ? -4.129 -8.181 15.535 1.00 63.72 74 ILE A N 1
ATOM 633 C CA . ILE A 1 74 ? -5.243 -8.740 16.316 1.00 63.72 74 ILE A CA 1
ATOM 634 C C . ILE A 1 74 ? -6.305 -7.667 16.560 1.00 63.72 74 ILE A C 1
ATOM 636 O O . ILE A 1 74 ? -7.495 -7.912 16.356 1.00 63.72 74 ILE A O 1
ATOM 640 N N . ILE A 1 75 ? -5.878 -6.468 16.966 1.00 67.00 75 ILE A N 1
ATOM 641 C CA . ILE A 1 75 ? -6.789 -5.347 17.226 1.00 67.00 75 ILE A CA 1
ATOM 642 C C . ILE A 1 75 ? -7.480 -4.928 15.924 1.00 67.00 75 ILE A C 1
ATOM 644 O O . ILE A 1 75 ? -8.701 -4.811 15.892 1.00 67.00 75 ILE A O 1
ATOM 648 N N . GLN A 1 76 ? -6.726 -4.780 14.834 1.00 69.38 76 GLN A N 1
ATOM 649 C CA . GLN A 1 76 ? -7.250 -4.432 13.513 1.00 69.38 76 GLN A CA 1
ATOM 650 C C . GLN A 1 76 ? -8.180 -5.515 12.970 1.00 69.38 76 GLN A C 1
ATOM 652 O O . GLN A 1 76 ? -9.246 -5.184 12.460 1.00 69.38 76 GLN A O 1
ATOM 657 N N . GLY A 1 77 ? -7.825 -6.797 13.106 1.00 73.00 77 GLY A N 1
ATOM 658 C CA . GLY A 1 77 ? -8.677 -7.906 12.674 1.00 73.00 77 GLY A CA 1
ATOM 659 C C . GLY A 1 77 ? -10.024 -7.908 13.382 1.00 73.00 77 GLY A C 1
ATOM 660 O O . GLY A 1 77 ? -11.065 -7.890 12.727 1.00 73.00 77 GLY A O 1
ATOM 661 N N . ASN A 1 78 ? -10.021 -7.821 14.713 1.00 72.50 78 ASN A N 1
ATOM 662 C CA . ASN A 1 78 ? -11.259 -7.748 15.493 1.00 72.50 78 ASN A CA 1
ATOM 663 C C . ASN A 1 78 ? -12.091 -6.507 15.159 1.00 72.50 78 ASN A C 1
ATOM 665 O O . ASN A 1 78 ? -13.320 -6.569 15.169 1.00 72.50 78 ASN A O 1
ATOM 669 N N . LEU A 1 79 ? -11.438 -5.385 14.859 1.00 75.94 79 LEU A N 1
ATOM 670 C CA . LEU A 1 79 ? -12.114 -4.150 14.489 1.00 75.94 79 LEU A CA 1
ATOM 671 C C . LEU A 1 79 ? -12.780 -4.260 13.116 1.00 75.94 79 LEU A C 1
ATOM 673 O O . LEU A 1 79 ? -13.950 -3.912 12.977 1.00 75.94 79 LEU A O 1
ATOM 677 N N . LEU A 1 80 ? -12.056 -4.771 12.115 1.00 79.88 80 LEU A N 1
ATOM 678 C CA . LEU A 1 80 ? -12.558 -4.951 10.752 1.00 79.88 80 LEU A CA 1
ATOM 679 C C . LEU A 1 80 ? -13.752 -5.910 10.714 1.00 79.88 80 LEU A C 1
ATOM 681 O O . LEU A 1 80 ? -14.705 -5.647 9.982 1.00 79.88 80 LEU A O 1
ATOM 685 N N . LEU A 1 81 ? -13.748 -6.970 11.529 1.00 79.75 81 LEU A N 1
ATOM 686 C CA . LEU A 1 81 ? -14.865 -7.921 11.629 1.00 79.75 81 LEU A CA 1
ATOM 687 C C . LEU A 1 81 ? -16.168 -7.287 12.141 1.00 79.75 81 LEU A C 1
ATOM 689 O O . LEU A 1 81 ? -17.248 -7.798 11.860 1.00 79.75 81 LEU A O 1
ATOM 693 N N . GLN A 1 82 ? -16.085 -6.174 12.871 1.00 80.00 82 GLN A N 1
ATOM 694 C CA . GLN A 1 82 ? -17.253 -5.455 13.390 1.00 80.00 82 GLN A CA 1
ATOM 695 C C . GLN A 1 82 ? -17.803 -4.406 12.412 1.00 80.00 82 GLN A C 1
ATOM 697 O O . GLN A 1 82 ? -18.807 -3.752 12.710 1.00 80.00 82 GLN A O 1
ATOM 702 N N . LEU A 1 83 ? -17.142 -4.202 11.271 1.00 81.94 83 LEU A N 1
ATOM 703 C CA . LEU A 1 83 ? -17.539 -3.221 10.268 1.00 81.94 83 LEU A CA 1
ATOM 704 C C . LEU A 1 83 ? -18.465 -3.817 9.212 1.00 81.94 83 LEU A C 1
ATOM 706 O O . LEU A 1 83 ? -18.358 -4.983 8.838 1.00 81.94 83 LEU A O 1
ATOM 710 N N . SER A 1 84 ? -19.330 -2.963 8.663 1.00 86.69 84 SER A N 1
ATOM 711 C CA . SER A 1 84 ? -20.033 -3.287 7.425 1.00 86.69 84 SER A CA 1
ATOM 712 C C . SER A 1 84 ? -19.038 -3.389 6.254 1.00 86.69 84 SER A C 1
ATOM 714 O O . SER A 1 84 ? -17.987 -2.741 6.294 1.00 86.69 84 SER A O 1
ATOM 716 N N . PRO A 1 85 ? -19.353 -4.132 5.177 1.00 88.94 85 PRO A N 1
ATOM 717 C CA . PRO A 1 85 ? -18.490 -4.203 3.996 1.00 88.94 85 PRO A CA 1
ATOM 718 C C . PRO A 1 85 ? -18.135 -2.830 3.402 1.00 88.94 85 PRO A C 1
ATOM 720 O O . PRO A 1 85 ? -17.002 -2.620 2.972 1.00 88.94 85 PRO A O 1
ATOM 723 N N . ASP A 1 86 ? -19.067 -1.873 3.428 1.00 87.06 86 ASP A N 1
ATOM 724 C CA . ASP A 1 86 ? -18.840 -0.517 2.916 1.00 87.06 86 ASP A CA 1
ATOM 725 C C . ASP A 1 86 ? -17.875 0.281 3.803 1.00 87.06 86 ASP A C 1
ATOM 727 O O . ASP A 1 86 ? -17.002 1.003 3.304 1.00 87.06 86 ASP A O 1
ATOM 731 N N . ASP A 1 87 ? -17.994 0.129 5.124 1.00 84.38 87 ASP A N 1
ATOM 732 C CA . ASP A 1 87 ? -17.066 0.738 6.074 1.00 84.38 87 ASP A CA 1
ATOM 733 C C . ASP A 1 87 ? -15.6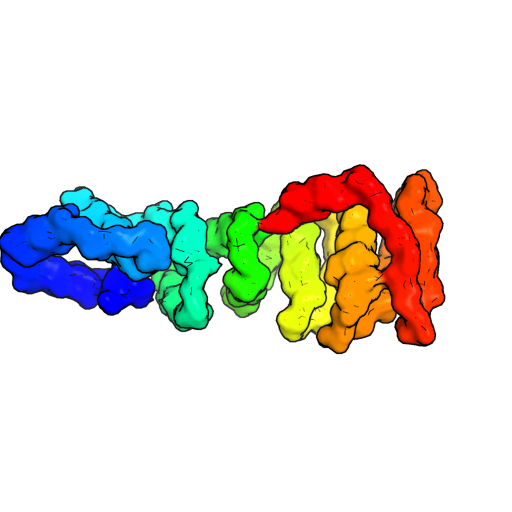70 0.120 5.950 1.00 84.38 87 ASP A C 1
ATOM 735 O O . ASP A 1 87 ? -14.692 0.867 5.910 1.00 84.38 87 ASP A O 1
ATOM 739 N N . GLN A 1 88 ? -15.562 -1.206 5.794 1.00 87.81 88 GLN A N 1
ATOM 740 C CA . GLN A 1 88 ? -14.285 -1.876 5.512 1.00 87.81 88 GLN A CA 1
ATOM 741 C C . GLN A 1 88 ? -13.634 -1.304 4.252 1.00 87.81 88 GLN A C 1
ATOM 743 O O . GLN A 1 88 ? -12.478 -0.889 4.292 1.00 87.81 88 GLN A O 1
ATOM 748 N N . SER A 1 89 ? -14.383 -1.186 3.150 1.00 89.00 89 SER A N 1
ATOM 749 C CA . SER A 1 89 ? -13.865 -0.612 1.902 1.00 89.00 89 SER A CA 1
ATOM 750 C C . SER A 1 89 ? -13.358 0.820 2.076 1.00 89.00 89 SER A C 1
ATOM 752 O O . SER A 1 89 ? -12.366 1.214 1.460 1.00 89.00 89 SER A O 1
ATOM 754 N N . ARG A 1 90 ? -14.022 1.632 2.909 1.00 85.69 90 ARG A N 1
ATOM 755 C CA . ARG A 1 90 ? -13.552 2.986 3.242 1.00 85.69 90 ARG A CA 1
ATOM 756 C C . ARG A 1 90 ? -12.240 2.944 4.027 1.00 85.69 90 ARG A C 1
ATOM 758 O O . ARG A 1 90 ? -11.325 3.695 3.697 1.00 85.69 90 ARG A O 1
ATOM 765 N N . VAL A 1 91 ? -12.137 2.068 5.025 1.00 84.69 91 VAL A N 1
ATOM 766 C CA . VAL A 1 91 ? -10.917 1.893 5.830 1.00 84.69 91 VAL A CA 1
ATOM 767 C C . VAL A 1 91 ? -9.753 1.451 4.957 1.00 84.69 91 VAL A C 1
ATOM 769 O O . VAL A 1 91 ? -8.713 2.098 4.962 1.00 84.69 91 VAL A O 1
ATOM 772 N N . PHE A 1 92 ? -9.952 0.415 4.149 1.00 89.44 92 PHE A N 1
ATOM 773 C CA . PHE A 1 92 ? -8.962 -0.099 3.211 1.00 89.44 92 PHE A CA 1
ATOM 774 C C . PHE A 1 92 ? -8.414 0.986 2.289 1.00 89.44 92 PHE A C 1
ATOM 776 O O . PHE A 1 92 ? -7.200 1.180 2.226 1.00 89.44 92 PHE A O 1
ATOM 783 N N . ARG A 1 93 ? -9.289 1.770 1.651 1.00 88.81 93 ARG A N 1
ATOM 784 C CA . ARG A 1 93 ? -8.861 2.906 0.823 1.00 88.81 93 ARG A CA 1
ATOM 785 C C . ARG A 1 93 ? -8.056 3.930 1.609 1.00 88.81 93 ARG A C 1
ATOM 787 O O . ARG A 1 93 ? -7.004 4.349 1.141 1.00 88.81 93 ARG A O 1
ATOM 794 N N . ASN A 1 94 ? -8.510 4.311 2.800 1.00 85.00 94 ASN A N 1
ATOM 795 C CA . ASN A 1 94 ? -7.801 5.285 3.629 1.00 85.00 94 ASN A CA 1
ATOM 796 C C . ASN A 1 94 ? -6.419 4.778 4.055 1.00 85.00 94 ASN A C 1
ATOM 798 O O . ASN A 1 94 ? -5.454 5.539 3.997 1.00 85.00 94 ASN A O 1
ATOM 802 N N . VAL A 1 95 ? -6.308 3.501 4.432 1.00 86.00 95 VAL A N 1
ATOM 803 C CA . VAL A 1 95 ? -5.040 2.888 4.841 1.00 86.00 95 VAL A CA 1
ATOM 804 C C . VAL A 1 95 ? -4.055 2.824 3.679 1.00 86.00 95 VAL A C 1
ATOM 806 O O . VAL A 1 95 ? -2.887 3.169 3.838 1.00 86.00 95 VAL A O 1
ATOM 809 N N . ILE A 1 96 ? -4.508 2.428 2.490 1.00 89.38 96 ILE A N 1
ATOM 810 C CA . ILE A 1 96 ? -3.630 2.374 1.317 1.00 89.38 96 ILE A CA 1
ATOM 811 C C . ILE A 1 96 ? -3.222 3.781 0.871 1.00 89.38 96 ILE A C 1
ATOM 813 O O . ILE A 1 96 ? -2.043 3.999 0.587 1.00 89.38 96 ILE A O 1
ATOM 817 N N . LYS A 1 97 ? -4.150 4.748 0.881 1.00 86.88 97 LYS A N 1
ATOM 818 C CA . LYS A 1 97 ? -3.889 6.142 0.486 1.00 86.88 97 LYS A CA 1
ATOM 819 C C . LYS A 1 97 ? -2.979 6.886 1.451 1.00 86.88 97 LYS A C 1
ATOM 821 O O . LYS A 1 97 ? -2.187 7.708 0.993 1.00 86.88 97 LYS A O 1
ATOM 826 N N . GLY A 1 98 ? -3.131 6.637 2.748 1.00 82.88 98 GLY A N 1
ATOM 827 C CA . GLY A 1 98 ? -2.460 7.373 3.809 1.00 82.88 98 GLY A CA 1
ATOM 828 C C . GLY A 1 98 ? -1.017 6.940 4.071 1.00 82.88 98 GLY A C 1
ATOM 829 O O . GLY A 1 98 ? -0.501 5.966 3.515 1.00 82.88 98 GLY A O 1
ATOM 830 N N . LEU A 1 99 ? -0.387 7.667 4.992 1.00 80.00 99 LEU A N 1
ATOM 831 C CA . LEU A 1 99 ? 0.977 7.438 5.474 1.00 80.00 99 LEU A CA 1
ATOM 832 C C . LEU A 1 99 ? 1.002 6.365 6.575 1.00 80.00 99 LEU A C 1
ATOM 834 O O . LEU A 1 99 ? 1.447 6.606 7.695 1.00 80.00 99 LEU A O 1
ATOM 838 N N . PHE A 1 100 ? 0.458 5.188 6.267 1.00 80.12 100 PHE A N 1
ATOM 839 C CA . PHE A 1 100 ? 0.435 4.049 7.185 1.00 80.12 100 PHE A CA 1
ATOM 840 C C . PHE A 1 100 ? 1.648 3.136 6.988 1.00 80.12 100 PHE A C 1
ATOM 842 O O . PHE A 1 100 ? 2.116 2.989 5.851 1.00 80.12 100 PHE A O 1
ATOM 849 N N . PRO A 1 101 ? 2.136 2.472 8.053 1.00 81.06 101 PRO A N 1
ATOM 850 C CA . PRO A 1 101 ? 3.217 1.503 7.934 1.00 81.06 101 PRO A CA 1
ATOM 851 C C . PRO A 1 101 ? 2.919 0.383 6.924 1.00 81.06 101 PRO A C 1
ATOM 853 O O . PRO A 1 101 ? 1.782 -0.063 6.753 1.00 81.06 101 PRO A O 1
ATOM 856 N N . HIS A 1 10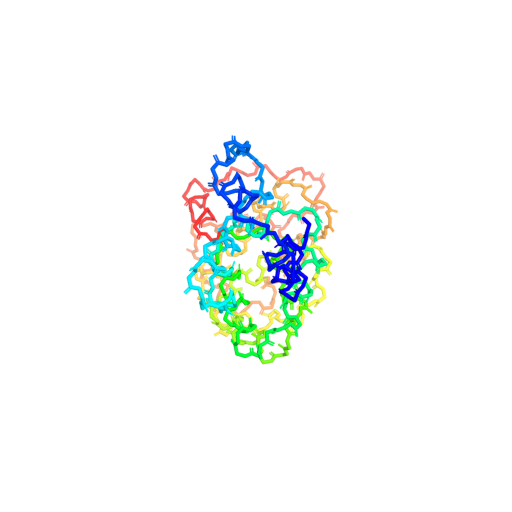2 ? 3.963 -0.147 6.276 1.00 82.44 102 HIS A N 1
ATOM 857 C CA . HIS A 1 102 ? 3.800 -1.213 5.278 1.00 82.44 102 HIS A CA 1
ATOM 858 C C . HIS A 1 102 ? 3.167 -2.492 5.842 1.00 82.44 102 HIS A C 1
ATOM 860 O O . HIS A 1 102 ? 2.478 -3.193 5.110 1.00 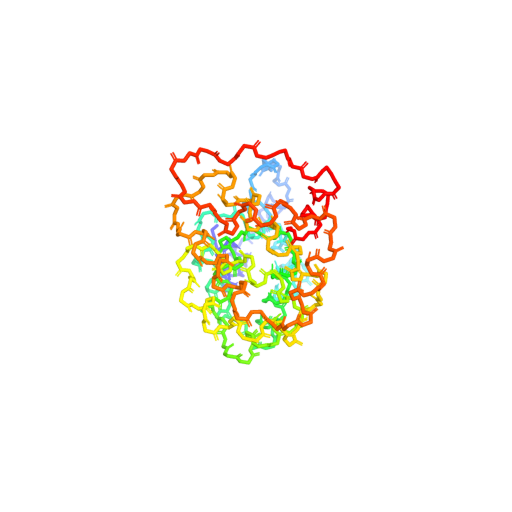82.44 102 HIS A O 1
ATOM 866 N N . HIS A 1 103 ? 3.394 -2.844 7.112 1.00 81.19 103 HIS A N 1
ATOM 867 C CA . HIS A 1 103 ? 2.751 -4.020 7.715 1.00 81.19 103 HIS A CA 1
ATOM 868 C C . HIS A 1 103 ? 1.235 -3.836 7.847 1.00 81.19 103 HIS A C 1
ATOM 870 O O . HIS A 1 103 ? 0.491 -4.750 7.508 1.00 81.19 103 HIS A O 1
ATOM 876 N N . THR A 1 104 ? 0.778 -2.639 8.209 1.00 82.44 104 THR A N 1
ATOM 877 C CA . THR A 1 104 ? -0.639 -2.284 8.258 1.00 82.44 104 THR A CA 1
ATOM 878 C C . THR A 1 104 ? -1.296 -2.352 6.880 1.00 82.44 104 THR A C 1
ATOM 880 O O . THR A 1 104 ? -2.362 -2.946 6.715 1.00 82.44 104 THR A O 1
ATOM 883 N N . LYS A 1 105 ? -0.641 -1.780 5.858 1.00 87.44 105 LYS A N 1
ATOM 884 C CA . LYS A 1 105 ? -1.123 -1.843 4.470 1.00 87.44 105 LYS A CA 1
ATOM 885 C C . LYS A 1 105 ? -1.221 -3.295 3.986 1.00 87.44 105 LYS A C 1
ATOM 887 O O . LYS A 1 105 ? -2.237 -3.671 3.408 1.00 87.44 105 LYS A O 1
ATOM 892 N N . ARG A 1 106 ? -0.209 -4.122 4.283 1.00 87.44 106 ARG A N 1
ATOM 893 C CA . ARG A 1 106 ? -0.191 -5.567 3.974 1.00 87.44 106 ARG A CA 1
ATOM 894 C C . ARG A 1 106 ? -1.329 -6.316 4.658 1.00 87.44 106 ARG A C 1
ATOM 896 O O . ARG A 1 106 ? -2.015 -7.095 4.005 1.00 87.44 106 ARG A O 1
ATOM 903 N N . PHE A 1 107 ? -1.542 -6.060 5.947 1.00 86.44 107 PHE A N 1
ATOM 904 C CA . PHE A 1 107 ? -2.661 -6.635 6.684 1.00 86.44 107 PHE A CA 1
ATOM 905 C C . PHE A 1 107 ? -3.992 -6.263 6.027 1.00 86.44 107 PHE A C 1
ATOM 907 O O . PHE A 1 107 ? -4.789 -7.140 5.727 1.00 86.44 107 PHE A O 1
ATOM 914 N N . CYS A 1 108 ? -4.206 -4.987 5.705 1.00 88.62 108 CYS A N 1
ATOM 915 C CA . CYS A 1 108 ? -5.438 -4.561 5.046 1.00 88.62 108 CYS A CA 1
ATOM 916 C C . CYS A 1 108 ? -5.649 -5.252 3.696 1.00 88.62 108 CYS A C 1
ATOM 918 O O . CYS A 1 108 ? -6.747 -5.744 3.468 1.00 88.62 108 CYS A O 1
ATOM 920 N N . LEU A 1 109 ? -4.622 -5.339 2.836 1.00 91.00 109 LEU A N 1
ATOM 921 C CA . LEU A 1 109 ? -4.722 -6.047 1.550 1.00 91.00 109 LEU A CA 1
ATOM 922 C C . LEU A 1 109 ? -5.113 -7.518 1.732 1.00 91.00 109 LEU A C 1
ATOM 924 O O . LEU A 1 109 ? -5.963 -8.001 0.991 1.00 91.00 109 LEU A O 1
ATOM 928 N N . SER A 1 110 ? -4.565 -8.210 2.737 1.00 89.38 110 SER A N 1
ATOM 929 C CA . SER A 1 110 ? -4.885 -9.624 2.980 1.00 89.38 110 SER A CA 1
ATOM 930 C C . SER A 1 110 ? -6.307 -9.862 3.494 1.00 89.38 110 SER A C 1
ATOM 932 O O . SER A 1 110 ? -6.803 -10.982 3.401 1.00 89.38 110 SER A O 1
ATOM 934 N N . GLN A 1 111 ? -6.965 -8.831 4.034 1.00 90.00 111 GLN A N 1
ATOM 935 C CA . GLN A 1 111 ? -8.357 -8.898 4.489 1.00 90.00 111 GLN A CA 1
ATOM 936 C C . GLN A 1 111 ? -9.371 -8.498 3.404 1.00 90.00 111 GLN A C 1
ATOM 938 O O . GLN A 1 111 ? -10.575 -8.650 3.616 1.00 90.00 111 GLN A O 1
ATOM 943 N N . MET A 1 112 ? -8.926 -7.968 2.259 1.00 92.31 112 MET A N 1
ATOM 944 C CA . MET A 1 112 ? -9.836 -7.533 1.198 1.00 92.31 112 MET A CA 1
ATOM 945 C C . MET A 1 112 ? -10.427 -8.731 0.461 1.00 92.31 112 MET A C 1
ATOM 947 O O . MET A 1 112 ? -9.727 -9.678 0.107 1.00 92.31 112 MET A O 1
ATOM 951 N N . ASN A 1 113 ? -11.715 -8.654 0.137 1.00 93.19 113 ASN A N 1
ATOM 952 C CA . ASN A 1 113 ? -12.263 -9.515 -0.908 1.00 93.19 113 ASN A CA 1
ATOM 953 C C . ASN A 1 113 ? -11.839 -9.022 -2.306 1.00 93.19 113 ASN A C 1
ATOM 955 O O . ASN A 1 113 ? -11.377 -7.892 -2.470 1.00 93.19 113 ASN A O 1
ATOM 959 N N . ALA A 1 114 ? -12.054 -9.850 -3.332 1.00 92.19 114 ALA A N 1
ATOM 960 C CA . ALA A 1 114 ? -11.638 -9.550 -4.705 1.00 92.19 114 ALA A CA 1
ATOM 961 C C . ALA A 1 114 ? -12.165 -8.200 -5.230 1.00 92.19 114 ALA A C 1
ATOM 963 O O . ALA A 1 114 ? -11.426 -7.446 -5.854 1.00 92.19 114 ALA A O 1
ATOM 964 N N . LYS A 1 115 ? -13.424 -7.850 -4.928 1.00 94.62 115 LYS A N 1
ATOM 965 C CA . LYS A 1 115 ? -14.013 -6.574 -5.361 1.00 94.62 115 LYS A CA 1
ATOM 966 C C . LYS A 1 115 ? -13.337 -5.385 -4.674 1.00 94.62 115 LYS A C 1
ATOM 968 O O . LYS A 1 115 ? -13.010 -4.404 -5.330 1.00 94.62 115 LYS A O 1
ATOM 973 N N . GLN A 1 116 ? -13.133 -5.473 -3.361 1.00 94.62 116 GLN A N 1
ATOM 974 C CA . GLN A 1 116 ? -12.460 -4.432 -2.581 1.00 94.62 116 GLN A CA 1
ATOM 975 C C . GLN A 1 116 ? -11.029 -4.210 -3.064 1.00 94.62 116 GLN A C 1
ATOM 977 O O . GLN A 1 116 ? -10.615 -3.067 -3.246 1.00 94.62 116 GLN A O 1
ATOM 982 N N . PHE A 1 117 ? -10.304 -5.300 -3.309 1.00 93.94 117 PHE A N 1
ATOM 983 C CA . PHE A 1 117 ? -8.953 -5.256 -3.844 1.00 93.94 117 PHE A CA 1
ATOM 984 C C . PHE A 1 117 ? -8.920 -4.589 -5.223 1.00 93.94 117 PHE A C 1
ATOM 986 O O . PHE A 1 117 ? -8.121 -3.685 -5.448 1.00 93.94 117 PHE A O 1
ATOM 993 N N . ASP A 1 118 ? -9.826 -4.974 -6.123 1.00 93.19 118 ASP A N 1
ATOM 994 C CA . ASP A 1 118 ? -9.921 -4.397 -7.464 1.00 93.19 118 ASP A CA 1
ATOM 995 C C . ASP A 1 118 ? -10.222 -2.896 -7.445 1.00 93.19 118 ASP A C 1
ATOM 997 O O . ASP A 1 118 ? -9.643 -2.145 -8.231 1.00 93.19 118 ASP A O 1
ATOM 1001 N N . ASP A 1 119 ? -11.117 -2.454 -6.560 1.00 94.25 119 ASP A N 1
ATOM 1002 C CA . ASP A 1 119 ? -11.447 -1.037 -6.396 1.00 94.25 119 ASP A CA 1
ATOM 1003 C C . ASP A 1 119 ? -10.228 -0.247 -5.889 1.00 94.25 119 ASP A C 1
ATOM 1005 O O . ASP A 1 119 ? -9.907 0.817 -6.417 1.00 94.25 119 ASP A O 1
ATOM 1009 N N . VAL A 1 120 ? -9.499 -0.788 -4.910 1.00 94.31 120 VAL A N 1
ATOM 1010 C CA . VAL A 1 120 ? -8.282 -0.163 -4.369 1.00 94.31 120 VAL A CA 1
ATOM 1011 C C . VAL A 1 120 ? -7.152 -0.138 -5.401 1.00 94.31 120 VAL A C 1
ATOM 1013 O O . VAL A 1 120 ? -6.483 0.885 -5.537 1.00 94.31 120 VAL A O 1
ATOM 1016 N N . LEU A 1 121 ? -6.957 -1.220 -6.158 1.00 93.50 121 LEU A N 1
ATOM 1017 C CA . LEU A 1 121 ? -5.947 -1.308 -7.216 1.00 93.50 121 LEU A CA 1
ATOM 1018 C C . LEU A 1 121 ? -6.201 -0.284 -8.329 1.00 93.50 121 LEU A C 1
ATOM 1020 O O . LEU A 1 121 ? -5.254 0.304 -8.840 1.00 93.50 121 LEU A O 1
ATOM 1024 N N . LYS A 1 122 ? -7.467 -0.051 -8.690 1.00 93.38 122 LYS A N 1
ATOM 1025 C CA . LYS A 1 122 ? -7.856 0.975 -9.670 1.00 93.38 122 LYS A CA 1
ATOM 1026 C C . LYS A 1 122 ? -7.562 2.389 -9.184 1.00 93.38 122 LYS A C 1
ATOM 1028 O O . LYS A 1 122 ? -7.165 3.232 -9.980 1.00 93.38 122 LYS A O 1
ATOM 1033 N N . GLU A 1 123 ? -7.814 2.657 -7.906 1.00 92.75 123 GLU A N 1
ATOM 1034 C CA . GLU A 1 123 ? -7.650 3.993 -7.332 1.00 92.75 123 GLU A CA 1
ATOM 1035 C C . GLU A 1 123 ? -6.183 4.332 -7.033 1.00 92.75 123 GLU A C 1
ATOM 1037 O O . GLU A 1 123 ? -5.764 5.462 -7.260 1.00 92.75 123 GLU A O 1
ATOM 1042 N N . GLU A 1 124 ? -5.406 3.381 -6.507 1.00 92.00 124 GLU A N 1
ATOM 1043 C CA . GLU A 1 124 ? -4.043 3.613 -6.007 1.00 92.00 124 GLU A CA 1
ATOM 1044 C C . GLU A 1 124 ? -3.069 2.507 -6.450 1.00 92.00 124 GLU A C 1
ATOM 1046 O O . GLU A 1 124 ? -2.435 1.864 -5.602 1.00 92.00 124 GLU A O 1
ATOM 1051 N N . PRO A 1 125 ? -2.908 2.265 -7.764 1.00 92.00 125 PRO A N 1
ATOM 1052 C CA . PRO A 1 125 ? -2.159 1.116 -8.259 1.00 92.00 125 PRO A CA 1
ATOM 1053 C C . PRO A 1 125 ? -0.736 1.087 -7.700 1.00 92.00 125 PRO A C 1
ATOM 1055 O O . PRO A 1 125 ? -0.354 0.116 -7.051 1.00 92.00 125 PRO A O 1
ATOM 1058 N N . LEU A 1 126 ? 0.026 2.178 -7.840 1.00 89.25 126 LEU A N 1
ATOM 1059 C CA . LEU A 1 126 ? 1.419 2.242 -7.384 1.00 89.25 126 LEU A CA 1
ATOM 1060 C C . LEU A 1 126 ? 1.597 1.889 -5.903 1.00 89.25 126 LEU A C 1
ATOM 1062 O O . LEU A 1 126 ? 2.525 1.160 -5.555 1.00 89.25 126 LEU A O 1
ATOM 1066 N N . LYS A 1 127 ? 0.708 2.371 -5.027 1.00 90.06 127 LYS A N 1
ATOM 1067 C CA . LYS A 1 127 ? 0.804 2.085 -3.590 1.00 90.06 127 LYS A CA 1
ATOM 1068 C C . LYS A 1 127 ? 0.541 0.615 -3.304 1.00 90.06 127 LYS A C 1
ATOM 1070 O O . LYS A 1 127 ? 1.240 0.040 -2.474 1.00 90.06 127 LYS A O 1
ATOM 1075 N N . VAL A 1 128 ? -0.408 -0.005 -4.006 1.00 92.44 128 VAL A N 1
ATOM 1076 C CA . VAL A 1 128 ? -0.646 -1.451 -3.907 1.00 92.44 128 VAL A CA 1
ATOM 1077 C C . VAL A 1 128 ? 0.601 -2.226 -4.339 1.00 92.44 128 VAL A C 1
ATOM 1079 O O . VAL A 1 128 ? 1.071 -3.068 -3.577 1.00 92.44 128 VAL A O 1
ATOM 1082 N N . TYR A 1 129 ? 1.216 -1.886 -5.477 1.00 89.44 129 TYR A N 1
ATOM 1083 C CA . TYR A 1 129 ? 2.447 -2.546 -5.941 1.00 89.44 129 TYR A CA 1
ATOM 1084 C C . TYR A 1 129 ? 3.609 -2.392 -4.962 1.00 89.44 129 TYR A C 1
ATOM 1086 O O . TYR A 1 129 ? 4.281 -3.371 -4.653 1.00 89.44 129 TYR A O 1
ATOM 1094 N N . ILE A 1 130 ? 3.831 -1.193 -4.421 1.00 89.31 130 ILE A N 1
ATOM 1095 C CA . ILE A 1 130 ? 4.879 -0.956 -3.416 1.00 89.31 130 ILE A CA 1
ATOM 1096 C C . ILE A 1 130 ? 4.660 -1.834 -2.177 1.00 89.31 130 ILE A C 1
ATOM 1098 O O . ILE A 1 130 ? 5.618 -2.333 -1.586 1.00 89.31 130 ILE A O 1
ATOM 1102 N N . VAL A 1 131 ? 3.407 -2.033 -1.763 1.00 90.56 131 VAL A N 1
ATOM 1103 C CA . VAL A 1 131 ? 3.079 -2.894 -0.623 1.00 90.56 131 VAL A CA 1
ATOM 1104 C C . VAL A 1 131 ? 3.354 -4.363 -0.958 1.00 90.56 131 VAL A C 1
ATOM 1106 O O . VAL A 1 131 ? 4.002 -5.036 -0.155 1.00 90.56 131 VAL A O 1
ATOM 1109 N N . LEU A 1 132 ? 2.942 -4.827 -2.142 1.00 91.06 132 LEU A N 1
ATOM 1110 C CA . LEU A 1 132 ? 3.125 -6.208 -2.613 1.00 91.06 132 LEU A CA 1
ATOM 1111 C C . LEU A 1 132 ? 4.575 -6.553 -2.996 1.00 91.06 132 LEU A C 1
ATOM 1113 O O . LEU A 1 132 ? 4.940 -7.723 -2.995 1.00 91.06 132 LEU A O 1
ATOM 1117 N N . LEU A 1 133 ? 5.421 -5.549 -3.253 1.00 90.00 133 LEU A N 1
ATOM 1118 C CA . LEU A 1 133 ? 6.865 -5.716 -3.455 1.00 90.00 133 LEU A CA 1
ATOM 1119 C C . LEU A 1 133 ? 7.576 -6.261 -2.206 1.00 90.00 133 LEU A C 1
ATOM 1121 O O . LEU A 1 133 ? 8.703 -6.727 -2.295 1.00 90.00 133 LEU A O 1
ATOM 1125 N N . ASN A 1 134 ? 6.959 -6.154 -1.027 1.00 85.62 134 ASN A N 1
ATOM 1126 C CA . ASN A 1 134 ? 7.542 -6.682 0.199 1.00 85.62 134 ASN A CA 1
ATOM 1127 C C . ASN A 1 134 ? 7.134 -8.149 0.405 1.00 85.62 134 ASN A C 1
ATOM 1129 O O . ASN A 1 134 ? 5.954 -8.481 0.238 1.00 85.62 134 ASN A O 1
ATOM 1133 N N . PRO A 1 135 ? 8.042 -9.006 0.908 1.00 82.44 135 PRO A N 1
ATOM 1134 C CA . PRO A 1 135 ? 7.674 -10.348 1.330 1.00 82.44 135 PRO A CA 1
ATOM 1135 C C . PRO A 1 135 ? 6.477 -10.354 2.308 1.00 82.44 135 PRO A C 1
ATOM 1137 O O . PRO A 1 135 ? 6.334 -9.432 3.132 1.00 82.44 135 PRO A O 1
ATOM 1140 N N . PRO A 1 136 ? 5.624 -11.395 2.271 1.00 85.56 136 PRO A N 1
ATOM 1141 C CA . PRO A 1 136 ? 5.674 -12.579 1.399 1.00 85.56 136 PRO A CA 1
ATOM 1142 C C . PRO A 1 136 ? 4.858 -12.457 0.089 1.00 85.56 136 PRO A C 1
ATOM 1144 O O . PRO A 1 136 ? 4.503 -13.468 -0.503 1.00 85.56 136 PRO A O 1
ATOM 1147 N N . PHE A 1 137 ? 4.519 -11.252 -0.374 1.00 85.31 137 PHE A N 1
ATOM 1148 C CA . PHE A 1 137 ? 3.448 -11.048 -1.364 1.00 85.31 137 PHE A CA 1
ATOM 1149 C C . PHE A 1 137 ? 3.858 -11.151 -2.848 1.00 85.31 137 PHE A C 1
ATOM 1151 O O . PHE A 1 137 ? 3.099 -10.744 -3.725 1.00 85.31 137 PHE A O 1
ATOM 1158 N N . HIS A 1 138 ? 5.025 -11.718 -3.160 1.00 84.44 138 HIS A N 1
ATOM 1159 C CA . HIS A 1 138 ? 5.544 -11.767 -4.533 1.00 84.44 138 HIS A CA 1
ATOM 1160 C C . HIS A 1 138 ? 4.689 -12.604 -5.496 1.00 84.44 138 HIS A C 1
ATOM 1162 O O . HIS A 1 138 ? 4.561 -12.241 -6.659 1.00 84.44 138 HIS A O 1
ATOM 1168 N N . GLU A 1 139 ? 4.063 -13.685 -5.0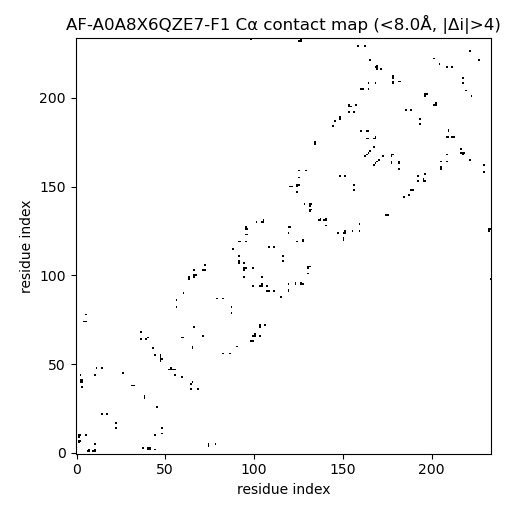26 1.00 84.69 139 GLU A N 1
ATOM 1169 C CA . GLU A 1 139 ? 3.156 -14.486 -5.865 1.00 84.69 139 GLU A CA 1
ATOM 1170 C C . GLU A 1 139 ? 1.937 -13.655 -6.291 1.00 84.69 139 GLU A C 1
ATOM 1172 O O . GLU A 1 139 ? 1.613 -13.566 -7.471 1.00 84.69 139 GLU A O 1
ATOM 1177 N N . GLN A 1 140 ? 1.329 -12.937 -5.342 1.00 87.00 140 GLN A N 1
ATOM 1178 C CA . GLN A 1 140 ? 0.213 -12.031 -5.629 1.00 87.00 140 GLN A CA 1
ATOM 1179 C C . GLN A 1 140 ? 0.633 -10.883 -6.548 1.00 87.00 140 GLN A C 1
ATOM 1181 O O . GLN A 1 140 ? -0.148 -10.450 -7.389 1.00 87.00 140 GLN A O 1
ATOM 1186 N N . LEU A 1 141 ? 1.867 -10.389 -6.405 1.00 88.25 141 LEU A N 1
ATOM 1187 C CA . LEU A 1 141 ? 2.433 -9.374 -7.292 1.00 88.25 141 LEU A CA 1
ATOM 1188 C C . LEU A 1 141 ? 2.470 -9.861 -8.748 1.00 88.25 141 LEU A C 1
ATOM 1190 O O . LEU A 1 141 ? 2.089 -9.107 -9.644 1.00 88.25 141 LEU A O 1
ATOM 1194 N N . GLN A 1 142 ? 2.891 -11.109 -8.971 1.00 83.81 142 GLN A N 1
ATOM 1195 C CA . GLN A 1 142 ? 2.920 -11.730 -10.296 1.00 83.81 142 GLN A CA 1
ATOM 1196 C C . GLN A 1 142 ? 1.512 -11.922 -10.866 1.00 83.81 142 GLN A C 1
ATOM 1198 O O . GLN A 1 142 ? 1.290 -11.646 -12.037 1.00 83.81 142 GLN A O 1
ATOM 1203 N N . GLU A 1 143 ? 0.528 -12.305 -10.051 1.00 87.69 143 GLU A N 1
ATOM 1204 C CA . GLU A 1 143 ? -0.859 -12.474 -10.517 1.00 87.69 143 GLU A CA 1
ATOM 1205 C C . GLU A 1 143 ? -1.493 -11.179 -11.044 1.00 87.69 143 GLU A C 1
ATOM 1207 O O . GLU A 1 143 ? -2.415 -11.213 -11.864 1.00 87.69 143 GLU A O 1
ATOM 1212 N N . ILE A 1 144 ? -1.027 -10.023 -10.568 1.00 88.44 144 ILE A N 1
ATOM 1213 C CA . ILE A 1 144 ? -1.606 -8.726 -10.925 1.00 88.44 144 ILE A CA 1
ATOM 1214 C C . ILE A 1 144 ? -0.718 -7.898 -11.853 1.00 88.44 144 ILE A C 1
ATOM 1216 O O . ILE A 1 144 ? -1.078 -6.760 -12.158 1.00 88.44 144 ILE A O 1
ATOM 1220 N N . ILE A 1 145 ? 0.432 -8.413 -12.287 1.00 86.31 145 ILE A N 1
ATOM 1221 C CA . ILE A 1 145 ? 1.418 -7.647 -13.058 1.00 86.31 145 ILE A CA 1
ATOM 1222 C C . ILE A 1 145 ? 0.821 -7.101 -14.357 1.00 86.31 145 ILE A C 1
ATOM 1224 O O . ILE A 1 145 ? 0.857 -5.896 -14.572 1.00 86.31 145 ILE A O 1
ATOM 1228 N N . ASP A 1 146 ? 0.112 -7.922 -15.131 1.00 84.94 146 ASP A N 1
ATOM 1229 C CA . ASP A 1 146 ? -0.534 -7.508 -16.385 1.00 84.94 146 ASP A CA 1
ATOM 1230 C C . ASP A 1 146 ? -1.576 -6.406 -16.178 1.00 84.94 146 ASP A C 1
ATOM 1232 O O . ASP A 1 146 ? -1.807 -5.540 -17.028 1.00 84.94 146 ASP A O 1
ATOM 1236 N N . ARG A 1 147 ? -2.213 -6.411 -15.005 1.00 87.94 147 ARG A N 1
ATOM 1237 C CA . ARG A 1 147 ? -3.252 -5.447 -14.649 1.00 87.94 147 ARG A CA 1
ATOM 1238 C C . ARG A 1 147 ? -2.662 -4.064 -14.390 1.00 87.94 147 ARG A C 1
ATOM 1240 O O . ARG A 1 147 ? -3.396 -3.085 -14.533 1.00 87.94 147 ARG A O 1
ATOM 1247 N N . ILE A 1 148 ? -1.365 -3.959 -14.070 1.00 83.25 148 ILE A N 1
ATOM 1248 C CA . ILE A 1 148 ? -0.718 -2.678 -13.749 1.00 83.25 148 ILE A CA 1
ATOM 1249 C C . ILE A 1 148 ? -0.867 -1.705 -14.903 1.00 83.25 148 ILE A C 1
ATOM 1251 O O . ILE A 1 148 ? -1.297 -0.570 -14.711 1.00 83.25 148 ILE A O 1
ATOM 1255 N N . PHE A 1 149 ? -0.604 -2.187 -16.116 1.00 88.69 149 PHE A N 1
ATOM 1256 C CA . PHE A 1 149 ? -0.539 -1.376 -17.324 1.00 88.69 149 PHE A CA 1
ATOM 1257 C C . PHE A 1 149 ? -1.897 -0.785 -17.705 1.00 88.69 149 PHE A C 1
ATOM 1259 O O . PHE A 1 149 ? -1.959 0.163 -18.482 1.00 88.69 149 PHE A O 1
ATOM 1266 N N . THR A 1 150 ? -2.984 -1.317 -17.135 1.00 91.50 150 THR A N 1
ATOM 1267 C CA . THR A 1 150 ? -4.338 -0.780 -17.313 1.00 91.50 150 THR A CA 1
ATOM 1268 C C . THR A 1 150 ? -4.585 0.457 -16.446 1.00 91.50 150 THR A C 1
ATOM 1270 O O . THR A 1 150 ? -5.395 1.305 -16.816 1.00 91.50 150 THR A O 1
ATOM 1273 N N . TYR A 1 151 ? -3.912 0.568 -15.298 1.00 91.94 151 TYR A N 1
ATOM 1274 C CA . TYR A 1 151 ? -4.213 1.579 -14.279 1.00 91.94 151 TYR A CA 1
ATOM 1275 C C . TYR A 1 151 ? -3.096 2.600 -14.058 1.00 91.94 151 TYR A C 1
ATOM 1277 O O . TYR A 1 151 ? -3.373 3.684 -13.551 1.00 91.94 151 TYR A O 1
ATOM 1285 N N . VAL A 1 152 ? -1.851 2.293 -14.432 1.00 91.38 152 VAL A N 1
ATOM 1286 C CA . VAL A 1 152 ? -0.721 3.219 -14.261 1.00 91.38 152 VAL A CA 1
ATOM 1287 C C . VAL A 1 152 ? -0.419 3.991 -15.538 1.00 91.38 152 VAL A C 1
ATOM 1289 O O . VAL A 1 152 ? -0.508 3.465 -16.649 1.00 91.38 152 VAL A O 1
ATOM 1292 N N . SER A 1 153 ? 0.004 5.246 -15.386 1.00 92.94 153 SER A N 1
ATOM 1293 C CA . SER A 1 153 ? 0.592 5.992 -16.494 1.00 92.94 153 SER A CA 1
ATOM 1294 C C . SER A 1 153 ? 2.002 5.476 -16.821 1.00 92.94 153 SER A C 1
ATOM 1296 O O . SER A 1 153 ? 2.646 4.785 -16.029 1.00 92.94 153 SER A O 1
ATOM 1298 N N . LYS A 1 154 ? 2.524 5.837 -17.997 1.00 94.00 154 LYS A N 1
ATOM 1299 C CA . LYS A 1 154 ? 3.903 5.499 -18.400 1.00 94.00 154 LYS A CA 1
ATOM 1300 C C . LYS A 1 154 ? 4.947 6.115 -17.473 1.00 94.00 154 LYS A C 1
ATOM 1302 O O . LYS A 1 154 ? 5.982 5.507 -17.212 1.00 94.00 154 LYS A O 1
ATOM 1307 N N . GLU A 1 155 ? 4.662 7.319 -16.985 1.00 91.81 155 GLU A N 1
ATOM 1308 C CA . GLU A 1 155 ? 5.501 8.021 -16.020 1.00 91.81 155 GLU A CA 1
ATOM 1309 C C . GLU A 1 155 ? 5.505 7.303 -14.672 1.00 91.81 155 GLU A C 1
ATOM 1311 O O . GLU A 1 155 ? 6.572 6.998 -14.146 1.00 91.81 155 GLU A O 1
ATOM 1316 N N . ASP A 1 156 ? 4.326 6.942 -14.169 1.00 90.19 156 ASP A N 1
ATOM 1317 C CA . ASP A 1 156 ? 4.165 6.184 -12.927 1.00 90.19 156 ASP A CA 1
ATOM 1318 C C . ASP A 1 156 ? 4.869 4.831 -12.982 1.00 90.19 156 ASP A C 1
ATOM 1320 O O . ASP A 1 156 ? 5.553 4.444 -12.036 1.00 90.19 156 ASP A O 1
ATOM 1324 N N . PHE A 1 157 ? 4.762 4.127 -14.108 1.00 91.50 157 PHE A N 1
ATOM 1325 C CA . PHE A 1 157 ? 5.470 2.869 -14.310 1.00 91.50 157 PHE A CA 1
ATOM 1326 C C . PHE A 1 157 ? 6.993 3.047 -14.286 1.00 91.50 157 PHE A C 1
ATOM 1328 O O . PHE A 1 157 ? 7.688 2.307 -13.592 1.00 91.50 157 PHE A O 1
ATOM 1335 N N . LEU A 1 158 ? 7.529 4.053 -14.987 1.00 91.94 158 LEU A N 1
ATOM 1336 C CA . LEU A 1 158 ? 8.959 4.366 -14.927 1.00 91.94 158 LEU A CA 1
ATOM 1337 C C . LEU A 1 158 ? 9.393 4.699 -13.490 1.00 91.94 158 LEU A C 1
ATOM 1339 O O . LEU A 1 158 ? 10.434 4.223 -13.033 1.00 91.94 158 LEU A O 1
ATOM 1343 N N . ASN A 1 159 ? 8.583 5.472 -12.765 1.00 89.25 159 ASN A N 1
ATOM 1344 C CA . ASN A 1 159 ? 8.833 5.794 -11.363 1.00 89.25 159 ASN A CA 1
ATOM 1345 C C . ASN A 1 159 ? 8.830 4.529 -10.489 1.00 89.25 159 ASN A C 1
ATOM 1347 O O . ASN A 1 159 ? 9.687 4.367 -9.622 1.00 89.25 159 ASN A O 1
ATOM 1351 N N . PHE A 1 160 ? 7.931 3.584 -10.740 1.00 90.25 160 PHE A N 1
ATOM 1352 C CA . PHE A 1 160 ? 7.932 2.302 -10.044 1.00 90.25 160 PHE A CA 1
ATOM 1353 C C . PHE A 1 160 ? 9.209 1.489 -10.309 1.00 90.25 160 PHE A C 1
ATOM 1355 O O . PHE A 1 160 ? 9.840 1.025 -9.360 1.00 90.25 160 PHE A O 1
ATOM 1362 N N . LEU A 1 161 ? 9.654 1.362 -11.563 1.00 92.94 161 LEU A N 1
ATOM 1363 C CA . LEU A 1 161 ? 10.894 0.635 -11.871 1.00 92.94 161 LEU A CA 1
ATOM 1364 C C . LEU A 1 161 ? 12.099 1.257 -11.159 1.00 92.94 161 LEU A C 1
ATOM 1366 O O . LEU A 1 161 ? 12.892 0.566 -10.523 1.00 92.94 161 LEU A O 1
ATOM 1370 N N . LEU A 1 162 ? 12.212 2.582 -11.209 1.00 91.62 162 LEU A N 1
ATOM 1371 C CA . LEU A 1 162 ? 13.281 3.311 -10.534 1.00 91.62 162 LEU A CA 1
ATOM 1372 C C . LEU A 1 162 ? 13.187 3.196 -9.002 1.00 91.62 162 LEU A C 1
ATOM 1374 O O . LEU A 1 162 ? 14.226 3.126 -8.341 1.00 91.62 162 LEU A O 1
ATOM 1378 N N . TYR A 1 163 ? 11.978 3.112 -8.432 1.00 90.12 163 TYR A N 1
ATOM 1379 C CA . TYR A 1 163 ? 11.785 2.782 -7.017 1.00 90.12 163 TYR A CA 1
ATOM 1380 C C . TYR A 1 163 ? 12.382 1.419 -6.678 1.00 90.12 163 TYR A C 1
ATOM 1382 O O . TYR A 1 163 ? 13.125 1.328 -5.702 1.00 90.12 163 TYR A O 1
ATOM 1390 N N . VAL A 1 164 ? 12.108 0.377 -7.468 1.00 91.62 164 VAL A N 1
ATOM 1391 C CA . VAL A 1 164 ? 12.671 -0.967 -7.246 1.00 91.62 164 VAL A CA 1
ATOM 1392 C C . VAL A 1 164 ? 14.200 -0.914 -7.287 1.00 91.62 164 VAL A C 1
ATOM 1394 O O . VAL A 1 164 ? 14.859 -1.395 -6.364 1.00 91.62 164 VAL A O 1
ATOM 1397 N N . VAL A 1 165 ? 14.776 -0.250 -8.295 1.00 92.94 165 VAL A N 1
ATOM 1398 C CA . VAL A 1 165 ? 16.237 -0.125 -8.419 1.00 92.94 165 VAL A CA 1
ATOM 1399 C C . VAL A 1 165 ? 16.847 0.574 -7.205 1.00 92.94 165 VAL A C 1
ATOM 1401 O O . VAL A 1 165 ? 17.816 0.083 -6.636 1.00 92.94 165 VAL A O 1
ATOM 1404 N N . ILE A 1 166 ? 16.292 1.709 -6.778 1.00 90.06 166 ILE A N 1
ATOM 1405 C CA . ILE A 1 166 ? 16.879 2.515 -5.698 1.00 90.06 166 ILE A CA 1
ATOM 1406 C C . ILE A 1 166 ? 16.623 1.893 -4.327 1.00 90.06 166 ILE A C 1
ATOM 1408 O O . ILE A 1 166 ? 17.538 1.813 -3.514 1.00 90.06 166 ILE A O 1
ATOM 1412 N N . SER A 1 167 ? 15.385 1.485 -4.053 1.00 88.38 167 SER A N 1
ATOM 1413 C CA . SER A 1 167 ? 14.985 1.030 -2.720 1.00 88.38 167 SER A CA 1
ATOM 1414 C C . SER A 1 167 ? 15.416 -0.400 -2.419 1.00 88.38 167 SER A C 1
ATOM 1416 O O . SER A 1 167 ? 15.623 -0.703 -1.246 1.00 88.38 167 SER A O 1
ATOM 1418 N N . ARG A 1 168 ? 15.565 -1.251 -3.447 1.00 90.56 168 ARG A N 1
ATOM 1419 C CA . ARG A 1 168 ? 15.866 -2.680 -3.288 1.00 90.56 168 ARG A CA 1
ATOM 1420 C C . ARG A 1 168 ? 17.231 -3.063 -3.825 1.00 90.56 168 ARG A C 1
ATOM 1422 O O . ARG A 1 168 ? 18.075 -3.502 -3.056 1.00 90.56 168 ARG A O 1
ATOM 1429 N N . ILE A 1 169 ? 17.470 -2.866 -5.122 1.00 91.69 169 ILE A N 1
ATOM 1430 C CA . ILE A 1 169 ? 18.696 -3.358 -5.775 1.00 91.69 169 ILE A CA 1
ATOM 1431 C C . ILE A 1 169 ? 19.920 -2.606 -5.248 1.00 91.69 169 ILE A C 1
ATOM 1433 O O . ILE A 1 169 ? 20.873 -3.213 -4.772 1.00 91.69 169 ILE A O 1
ATOM 1437 N N . LYS A 1 170 ? 19.878 -1.273 -5.271 1.00 89.25 170 LYS A N 1
ATOM 1438 C CA . LYS A 1 170 ? 20.984 -0.428 -4.817 1.00 89.25 170 LYS A CA 1
ATOM 1439 C C . LYS A 1 170 ? 21.230 -0.510 -3.310 1.00 89.25 170 LYS A C 1
ATOM 1441 O O . LYS A 1 170 ? 22.371 -0.389 -2.882 1.00 89.25 170 LYS A O 1
ATOM 1446 N N . ASN A 1 171 ? 20.174 -0.703 -2.523 1.00 87.56 171 ASN A N 1
ATOM 1447 C CA . ASN A 1 171 ? 20.285 -0.906 -1.078 1.00 87.56 171 ASN A CA 1
ATOM 1448 C C . ASN A 1 171 ? 20.673 -2.346 -0.705 1.00 87.56 171 ASN A C 1
ATOM 1450 O O . ASN A 1 171 ? 20.652 -2.673 0.478 1.00 87.56 171 ASN A O 1
ATOM 1454 N N . GLU A 1 172 ? 20.997 -3.193 -1.690 1.00 87.75 172 GLU A N 1
ATOM 1455 C CA . GLU A 1 172 ? 21.430 -4.578 -1.483 1.00 87.75 172 GLU A CA 1
ATOM 1456 C C . GLU A 1 172 ? 20.412 -5.380 -0.646 1.00 87.75 172 GLU A C 1
ATOM 1458 O O . GLU A 1 172 ? 20.755 -6.166 0.233 1.00 87.75 172 GLU A O 1
ATOM 1463 N N . CYS A 1 173 ? 19.114 -5.168 -0.898 1.00 87.06 173 CYS A N 1
ATOM 1464 C CA . CYS A 1 173 ? 18.070 -5.979 -0.281 1.00 87.06 173 CYS A CA 1
ATOM 1465 C C . CYS A 1 173 ? 18.123 -7.402 -0.852 1.00 87.06 173 CYS A C 1
ATOM 1467 O O . CYS A 1 173 ? 17.959 -7.600 -2.055 1.00 87.06 173 CYS A O 1
ATOM 1469 N N . HIS A 1 174 ? 18.329 -8.382 0.029 1.00 88.00 174 HIS A N 1
ATOM 1470 C CA . HIS A 1 174 ? 18.485 -9.800 -0.315 1.00 88.00 174 HIS A CA 1
ATOM 1471 C C . HIS A 1 174 ? 17.293 -10.671 0.113 1.00 88.00 174 HIS A C 1
ATOM 1473 O O . HIS A 1 174 ? 17.393 -11.895 0.129 1.00 88.00 174 HIS A O 1
ATOM 1479 N N . ASP A 1 175 ? 16.170 -10.062 0.494 1.00 90.06 175 ASP A N 1
ATOM 1480 C CA . ASP A 1 175 ? 14.943 -10.777 0.863 1.00 90.06 175 ASP A CA 1
ATOM 1481 C C . ASP A 1 175 ? 14.160 -11.308 -0.353 1.00 90.06 175 ASP A C 1
ATOM 1483 O O . ASP A 1 175 ? 13.256 -12.127 -0.182 1.00 90.06 175 ASP A O 1
ATOM 1487 N N . TYR A 1 176 ? 14.522 -10.884 -1.569 1.00 90.75 176 TYR A N 1
ATOM 1488 C CA . TYR A 1 176 ? 13.998 -11.389 -2.839 1.00 90.75 176 TYR A CA 1
ATOM 1489 C C . TYR A 1 176 ? 14.959 -11.083 -4.004 1.00 90.75 176 TYR A C 1
ATOM 1491 O O . TYR A 1 176 ? 15.814 -10.203 -3.889 1.00 90.75 176 TYR A O 1
ATOM 1499 N N . ASP A 1 177 ? 14.812 -11.773 -5.142 1.00 92.12 177 ASP A N 1
ATOM 1500 C CA . ASP A 1 177 ? 15.562 -11.459 -6.369 1.00 92.12 177 ASP A CA 1
ATOM 1501 C C . ASP A 1 177 ? 14.894 -10.302 -7.130 1.00 92.12 177 ASP A C 1
ATOM 1503 O O . ASP A 1 177 ? 14.096 -10.478 -8.056 1.00 92.12 177 ASP A O 1
ATOM 1507 N N . TYR A 1 178 ? 15.192 -9.078 -6.695 1.00 92.81 178 TYR A N 1
ATOM 1508 C CA . TYR A 1 178 ? 14.611 -7.872 -7.285 1.00 92.81 178 TYR A CA 1
ATOM 1509 C C . TYR A 1 178 ? 15.143 -7.555 -8.682 1.00 92.81 178 TYR A C 1
ATOM 1511 O O . TYR A 1 178 ? 14.470 -6.845 -9.428 1.00 92.81 178 TYR A O 1
ATOM 1519 N N . VAL A 1 179 ? 16.329 -8.048 -9.047 1.00 94.06 179 VAL A N 1
ATOM 1520 C CA . VAL A 1 179 ? 16.846 -7.911 -10.414 1.00 94.06 179 VAL A CA 1
ATOM 1521 C C . VAL A 1 179 ? 16.021 -8.767 -11.362 1.00 94.06 179 VAL A C 1
ATOM 1523 O O . VAL A 1 179 ? 15.598 -8.273 -12.407 1.00 94.06 179 VAL A O 1
ATOM 1526 N N . GLU A 1 180 ? 15.752 -10.020 -11.000 1.00 93.31 180 GLU A N 1
ATOM 1527 C CA . GLU A 1 180 ? 14.908 -10.892 -11.815 1.00 93.31 180 GLU A CA 1
ATOM 1528 C C . GLU A 1 180 ? 13.476 -10.359 -11.897 1.00 93.31 180 GLU A C 1
ATOM 1530 O O . GLU A 1 180 ? 12.902 -10.287 -12.981 1.00 93.31 180 GLU A O 1
ATOM 1535 N N . LEU A 1 181 ? 12.935 -9.853 -10.787 1.00 92.00 181 LEU A N 1
ATOM 1536 C CA . LEU A 1 181 ? 11.643 -9.169 -10.786 1.00 92.00 181 LEU A CA 1
ATOM 1537 C C . LEU A 1 181 ? 11.624 -7.958 -11.733 1.00 92.00 181 LEU A C 1
ATOM 1539 O O . LEU A 1 181 ? 10.676 -7.773 -12.494 1.00 92.00 181 LEU A O 1
ATOM 1543 N N . LEU A 1 182 ? 12.671 -7.128 -11.708 1.00 94.12 182 LEU A N 1
ATOM 1544 C CA . LEU A 1 182 ? 12.793 -5.972 -12.596 1.00 94.12 182 LEU A CA 1
ATOM 1545 C C . LEU A 1 182 ? 12.835 -6.405 -14.069 1.00 94.12 182 LEU A C 1
ATOM 1547 O O . LEU A 1 182 ? 12.185 -5.777 -14.906 1.00 94.12 182 LEU A O 1
ATOM 1551 N N . LYS A 1 183 ? 13.558 -7.486 -14.386 1.00 94.56 183 LYS A N 1
ATOM 1552 C CA . LYS A 1 183 ? 13.596 -8.078 -15.732 1.00 94.56 183 LYS A CA 1
ATOM 1553 C C . LYS A 1 183 ? 12.227 -8.603 -16.154 1.00 94.56 183 LYS A C 1
ATOM 1555 O O . LYS A 1 183 ? 11.839 -8.381 -17.297 1.00 94.56 183 LYS A O 1
ATOM 1560 N N . GLN A 1 184 ? 11.481 -9.242 -15.255 1.00 91.56 184 GLN A N 1
ATOM 1561 C CA . GLN A 1 184 ? 10.111 -9.705 -15.514 1.00 91.56 184 GLN A CA 1
ATOM 1562 C C . GLN A 1 184 ? 9.185 -8.531 -15.846 1.00 91.56 184 GLN A C 1
ATOM 1564 O O . GLN A 1 184 ? 8.626 -8.499 -16.943 1.00 91.56 184 GLN A O 1
ATOM 1569 N N . PHE A 1 185 ? 9.134 -7.508 -14.981 1.00 91.69 185 PHE A N 1
ATOM 1570 C CA . PHE A 1 185 ? 8.375 -6.280 -15.247 1.00 91.69 185 PHE A CA 1
ATOM 1571 C C . PHE A 1 185 ? 8.769 -5.644 -16.575 1.00 91.69 185 PHE A C 1
ATOM 1573 O O . PHE A 1 185 ? 7.904 -5.212 -17.334 1.00 91.69 185 PHE A O 1
ATOM 1580 N N . TRP A 1 186 ? 10.069 -5.575 -16.868 1.00 94.56 186 TRP A N 1
ATOM 1581 C CA . TRP A 1 186 ? 10.543 -5.048 -18.137 1.00 94.56 186 TRP A CA 1
ATOM 1582 C C . TRP A 1 186 ? 10.067 -5.902 -19.305 1.00 94.56 186 TRP A C 1
ATOM 1584 O O . TRP A 1 186 ? 9.572 -5.355 -20.278 1.00 94.56 186 TRP A O 1
ATOM 1594 N N . ASN A 1 187 ? 10.153 -7.225 -19.240 1.00 93.12 187 ASN A N 1
ATOM 1595 C CA . ASN A 1 187 ? 9.782 -8.098 -20.350 1.00 93.12 187 ASN A CA 1
ATOM 1596 C C . ASN A 1 187 ? 8.287 -8.036 -20.675 1.00 93.12 187 ASN A C 1
ATOM 1598 O O . ASN A 1 187 ? 7.949 -7.886 -21.853 1.00 93.12 187 ASN A O 1
ATOM 1602 N N . GLU A 1 188 ? 7.430 -8.055 -19.657 1.00 91.19 188 GLU A N 1
ATOM 1603 C CA . GLU A 1 188 ? 5.964 -8.011 -19.784 1.00 91.19 188 GLU A CA 1
ATOM 1604 C C . GLU A 1 188 ? 5.428 -6.612 -20.117 1.00 91.19 188 GLU A C 1
ATOM 1606 O O . GLU A 1 188 ? 4.310 -6.454 -20.605 1.00 91.19 188 GLU A O 1
ATOM 1611 N N . CYS A 1 189 ? 6.251 -5.581 -19.924 1.00 92.56 189 CYS A N 1
ATOM 1612 C CA . CYS A 1 189 ? 5.889 -4.202 -20.201 1.00 92.56 189 CYS A CA 1
ATOM 1613 C C . CYS A 1 189 ? 5.485 -3.965 -21.676 1.00 92.56 189 CYS A C 1
ATOM 1615 O O . CYS A 1 189 ? 6.242 -4.330 -22.593 1.00 92.56 189 CYS A O 1
ATOM 1617 N N . PRO A 1 190 ? 4.346 -3.279 -21.929 1.00 94.75 190 PRO A N 1
ATOM 1618 C CA . PRO A 1 190 ? 3.932 -2.873 -23.265 1.00 94.75 190 PRO A CA 1
ATOM 1619 C C . PRO A 1 190 ? 4.999 -2.056 -24.002 1.00 94.75 190 PRO A C 1
ATOM 1621 O O . PRO A 1 190 ? 5.751 -1.271 -23.421 1.00 94.75 190 PRO A O 1
ATOM 1624 N N . VAL A 1 191 ? 5.038 -2.196 -25.329 1.00 96.25 191 VAL A N 1
ATOM 1625 C CA . VAL A 1 191 ? 6.065 -1.570 -26.184 1.00 96.25 191 VAL A CA 1
ATOM 1626 C C . VAL A 1 191 ? 6.112 -0.049 -26.028 1.00 96.25 191 VAL A C 1
ATOM 1628 O O . VAL A 1 191 ? 7.180 0.558 -26.079 1.00 96.25 191 VAL A O 1
ATOM 1631 N N . ASP A 1 192 ? 4.965 0.596 -25.863 1.00 95.88 192 ASP A N 1
ATOM 1632 C CA . ASP A 1 192 ? 4.874 2.045 -25.732 1.00 95.88 192 ASP A CA 1
ATOM 1633 C C . ASP A 1 192 ? 5.313 2.559 -24.351 1.00 95.88 192 ASP A C 1
ATOM 1635 O O . ASP A 1 192 ? 5.775 3.697 -24.256 1.00 95.88 192 ASP A O 1
ATOM 1639 N N . PHE A 1 193 ? 5.230 1.731 -23.309 1.00 95.69 193 PHE A N 1
ATOM 1640 C CA . PHE A 1 193 ? 5.830 1.999 -22.001 1.00 95.69 193 PHE A CA 1
ATOM 1641 C C . PHE A 1 193 ? 7.355 1.827 -22.045 1.00 95.69 193 PHE A C 1
ATOM 1643 O O . PHE A 1 193 ? 8.069 2.723 -21.591 1.00 95.69 193 PHE A O 1
ATOM 1650 N N . LYS A 1 194 ? 7.868 0.755 -22.673 1.00 96.12 194 LYS A N 1
ATOM 1651 C CA . LYS A 1 194 ? 9.317 0.565 -22.907 1.00 96.12 194 LYS A CA 1
ATOM 1652 C C . LYS A 1 194 ? 9.927 1.751 -23.637 1.00 96.12 194 LYS A C 1
ATOM 1654 O O . LYS A 1 194 ? 10.859 2.366 -23.133 1.00 96.12 194 LYS A O 1
ATOM 1659 N N . LYS A 1 195 ? 9.327 2.153 -24.763 1.00 97.56 195 LYS A N 1
ATOM 1660 C CA . LYS A 1 195 ? 9.767 3.328 -25.533 1.00 97.56 195 LYS A CA 1
ATOM 1661 C C . LYS A 1 195 ? 9.762 4.605 -24.700 1.00 97.56 195 LYS A C 1
ATOM 1663 O O . LYS A 1 195 ? 10.635 5.450 -24.869 1.00 97.56 195 LYS A O 1
ATOM 1668 N N . TYR A 1 196 ? 8.771 4.787 -23.829 1.00 97.00 196 TYR A N 1
ATOM 1669 C CA . TYR A 1 196 ? 8.745 5.942 -22.934 1.00 97.00 196 TYR A CA 1
ATOM 1670 C C . TYR A 1 196 ? 9.927 5.916 -21.954 1.00 97.00 196 TYR A C 1
ATOM 1672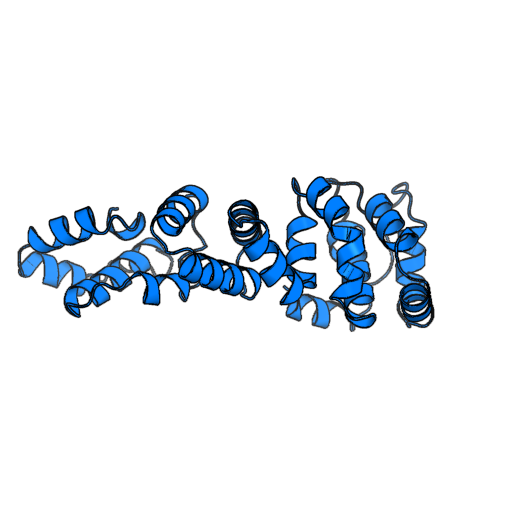 O O . TYR A 1 196 ? 10.625 6.919 -21.811 1.00 97.00 196 TYR A O 1
ATOM 1680 N N . ALA A 1 197 ? 10.190 4.764 -21.331 1.00 95.44 197 ALA A N 1
ATOM 1681 C CA . ALA A 1 197 ? 11.313 4.579 -20.417 1.00 95.44 197 ALA A CA 1
ATOM 1682 C C . ALA A 1 197 ? 12.674 4.759 -21.113 1.00 95.44 197 ALA A C 1
ATOM 1684 O O . ALA A 1 197 ? 13.526 5.466 -20.577 1.00 95.44 197 ALA A O 1
ATOM 1685 N N . GLU A 1 198 ? 12.851 4.201 -22.313 1.00 96.56 198 GLU A N 1
ATOM 1686 C CA . GLU A 1 198 ? 14.053 4.319 -23.157 1.00 96.56 198 GLU A CA 1
ATOM 1687 C C . GLU A 1 198 ? 14.373 5.768 -23.540 1.00 96.56 198 GLU A C 1
ATOM 1689 O O . GLU A 1 198 ? 15.531 6.175 -23.548 1.00 96.56 198 GLU A O 1
ATOM 1694 N N . ASN A 1 199 ? 13.344 6.576 -23.806 1.00 96.88 199 ASN A N 1
ATOM 1695 C CA . ASN A 1 199 ? 13.505 7.999 -24.113 1.00 96.88 199 ASN A CA 1
ATOM 1696 C C . ASN A 1 199 ? 13.711 8.870 -22.862 1.00 96.88 199 ASN A C 1
ATOM 1698 O O . ASN A 1 199 ? 13.929 10.080 -22.973 1.00 96.88 199 ASN A O 1
ATOM 1702 N N . SER A 1 200 ? 13.622 8.292 -21.663 1.00 94.06 200 SER A N 1
ATOM 1703 C CA . SER A 1 200 ? 13.817 9.035 -20.425 1.00 94.06 200 SER A CA 1
ATOM 1704 C C . SER A 1 200 ? 15.302 9.285 -20.153 1.00 94.06 200 SER A C 1
ATOM 1706 O O . SER A 1 200 ? 16.168 8.448 -20.405 1.00 94.06 200 SER A O 1
ATOM 1708 N N . LYS A 1 201 ? 15.610 10.410 -19.499 1.00 92.44 201 LYS A N 1
ATOM 1709 C CA . LYS A 1 201 ? 16.970 10.702 -19.006 1.00 92.44 201 LYS A CA 1
ATOM 1710 C C . LYS A 1 201 ? 17.478 9.704 -17.951 1.00 92.44 201 LYS A C 1
ATOM 1712 O O . LYS A 1 201 ? 18.642 9.770 -17.566 1.00 92.44 201 LYS A O 1
ATOM 1717 N N . TYR A 1 202 ? 16.606 8.828 -17.450 1.00 91.38 202 TYR A N 1
ATOM 1718 C CA . TYR A 1 202 ? 16.914 7.823 -16.435 1.00 91.38 202 TYR A CA 1
ATOM 1719 C C . TYR A 1 202 ? 17.185 6.441 -17.034 1.00 91.38 202 TYR A C 1
ATOM 1721 O O . TYR A 1 202 ? 17.560 5.535 -16.292 1.00 91.38 202 TYR A O 1
ATOM 1729 N N . PHE A 1 203 ? 17.041 6.273 -18.353 1.00 93.38 203 PHE A N 1
ATOM 1730 C CA . PHE A 1 203 ? 17.175 4.967 -18.988 1.00 93.38 203 PHE A CA 1
ATOM 1731 C C . PHE A 1 203 ? 18.532 4.318 -18.721 1.00 93.38 203 PHE A C 1
ATOM 1733 O O . PHE A 1 203 ? 18.569 3.176 -18.298 1.00 93.38 203 PHE A O 1
ATOM 1740 N N . ASN A 1 204 ? 19.639 5.060 -18.837 1.00 91.88 204 ASN A N 1
ATOM 1741 C CA . ASN A 1 204 ? 20.979 4.519 -18.566 1.00 91.88 204 ASN A CA 1
ATOM 1742 C C . ASN A 1 204 ? 21.122 3.928 -17.152 1.00 91.88 204 ASN A C 1
ATOM 1744 O O . ASN A 1 204 ? 21.901 3.004 -16.939 1.00 91.88 204 ASN A O 1
ATOM 1748 N N . PHE A 1 205 ? 20.401 4.479 -16.173 1.00 92.06 205 PHE A N 1
ATOM 1749 C CA . PHE A 1 205 ? 20.399 3.969 -14.804 1.00 92.06 205 PHE A CA 1
ATOM 1750 C C . PHE A 1 205 ? 19.566 2.686 -14.694 1.00 92.06 205 PHE A C 1
ATOM 1752 O O . PHE A 1 205 ? 20.005 1.719 -14.074 1.00 92.06 205 PHE A O 1
ATOM 1759 N N . LEU A 1 206 ? 18.394 2.666 -15.335 1.00 93.69 206 LEU A N 1
ATOM 1760 C CA . LEU A 1 206 ? 17.525 1.492 -15.411 1.00 93.69 206 LEU A CA 1
ATOM 1761 C C . LEU A 1 206 ? 18.186 0.333 -16.176 1.00 93.69 206 LEU A C 1
ATOM 1763 O O . LEU A 1 206 ? 18.189 -0.789 -15.687 1.00 93.69 206 LEU A O 1
ATOM 1767 N N . ASP A 1 207 ? 18.793 0.605 -17.329 1.00 95.12 207 ASP A N 1
ATOM 1768 C CA . ASP A 1 207 ? 19.475 -0.376 -18.179 1.00 95.12 207 ASP A CA 1
ATOM 1769 C C . ASP A 1 207 ? 20.626 -1.069 -17.438 1.00 95.12 207 ASP A C 1
ATOM 1771 O O . ASP A 1 207 ? 20.750 -2.293 -17.458 1.00 95.12 207 ASP A O 1
ATOM 1775 N N . LYS A 1 208 ? 21.418 -0.319 -16.664 1.00 93.94 208 LYS A N 1
ATOM 1776 C CA . LYS A 1 208 ? 22.445 -0.914 -15.794 1.00 93.94 208 LYS A CA 1
ATOM 1777 C C . LYS A 1 208 ? 21.858 -1.857 -14.746 1.00 93.94 208 LYS A C 1
ATOM 1779 O O . LYS A 1 208 ? 22.478 -2.870 -14.439 1.00 93.94 208 LYS A O 1
ATOM 1784 N N . ALA A 1 209 ? 20.694 -1.530 -14.185 1.00 94.50 209 ALA A N 1
ATOM 1785 C CA . ALA A 1 209 ? 20.028 -2.393 -13.213 1.00 94.50 209 ALA A CA 1
ATOM 1786 C C . ALA A 1 209 ? 19.430 -3.646 -13.870 1.00 94.50 209 ALA A C 1
ATOM 1788 O O . ALA A 1 209 ? 19.533 -4.733 -13.309 1.00 94.50 209 ALA A O 1
ATOM 1789 N N . LEU A 1 210 ? 18.879 -3.518 -15.081 1.00 95.12 210 LEU A N 1
ATOM 1790 C CA . LEU A 1 210 ? 18.384 -4.646 -15.878 1.00 95.12 210 LEU A CA 1
ATOM 1791 C C . LEU A 1 210 ? 19.496 -5.632 -16.250 1.00 95.12 210 LEU A C 1
ATOM 1793 O O . LEU A 1 210 ? 19.252 -6.832 -16.313 1.00 95.12 210 LEU A O 1
ATOM 1797 N N . ASN A 1 211 ? 20.720 -5.144 -16.450 1.00 94.19 211 ASN A N 1
ATOM 1798 C CA . ASN A 1 211 ? 21.891 -5.968 -16.756 1.00 94.19 211 ASN A CA 1
ATOM 1799 C C . ASN A 1 211 ? 22.712 -6.354 -15.511 1.00 94.19 211 ASN A C 1
ATOM 1801 O O . ASN A 1 211 ? 23.825 -6.860 -15.640 1.00 94.19 211 ASN A O 1
ATOM 1805 N N . HIS A 1 212 ? 22.194 -6.108 -14.305 1.00 92.12 212 HIS A N 1
ATOM 1806 C CA . HIS A 1 212 ? 22.878 -6.461 -13.068 1.00 92.12 212 HIS A CA 1
ATOM 1807 C C . HIS A 1 212 ? 22.828 -7.975 -12.802 1.00 92.12 212 HIS A C 1
ATOM 1809 O O . HIS A 1 212 ? 21.874 -8.655 -13.185 1.00 92.12 212 HIS A O 1
ATOM 1815 N N . ASP A 1 213 ? 23.853 -8.504 -12.133 1.00 86.69 213 ASP A N 1
ATOM 1816 C CA . ASP A 1 213 ? 23.989 -9.931 -11.806 1.00 86.69 213 ASP A CA 1
ATOM 1817 C C . ASP A 1 213 ? 24.433 -10.186 -10.350 1.00 86.69 213 ASP A C 1
ATOM 1819 O O . ASP A 1 213 ? 24.832 -11.298 -10.012 1.00 86.69 213 ASP A O 1
ATOM 1823 N N . TYR A 1 214 ? 24.389 -9.156 -9.491 1.00 82.94 214 TYR A N 1
ATOM 1824 C CA . TYR A 1 214 ? 24.836 -9.179 -8.090 1.00 82.94 214 TYR A CA 1
ATOM 1825 C C . TYR A 1 214 ? 26.301 -9.608 -7.860 1.00 82.94 214 TYR A C 1
ATOM 1827 O O . TYR A 1 214 ? 26.735 -9.720 -6.714 1.00 82.94 214 TYR A O 1
ATOM 1835 N N . SER A 1 215 ? 27.109 -9.784 -8.913 1.00 85.25 215 SER A N 1
ATOM 1836 C CA . SER A 1 215 ? 28.537 -10.123 -8.788 1.00 85.25 215 SER A CA 1
ATOM 1837 C C . SER A 1 215 ? 29.370 -8.992 -8.174 1.00 85.25 215 SER A C 1
ATOM 1839 O O . SER A 1 215 ? 30.488 -9.204 -7.700 1.00 85.25 215 SER A O 1
ATOM 1841 N N . SER A 1 216 ? 28.833 -7.771 -8.177 1.00 84.56 216 SER A N 1
ATOM 1842 C CA . SER A 1 216 ? 29.439 -6.585 -7.580 1.00 84.56 216 SER A CA 1
ATOM 1843 C C . SER A 1 216 ? 28.366 -5.611 -7.080 1.00 84.56 216 SER A C 1
ATOM 1845 O O . SER A 1 216 ? 27.241 -5.672 -7.560 1.00 84.56 216 SER A O 1
ATOM 1847 N N . PRO A 1 217 ? 28.682 -4.692 -6.147 1.00 85.12 217 PRO A N 1
ATOM 1848 C CA . PRO A 1 217 ? 27.735 -3.672 -5.690 1.00 85.12 217 PRO A CA 1
ATOM 1849 C C . PRO A 1 217 ? 27.240 -2.754 -6.812 1.00 85.12 217 PRO A C 1
ATOM 1851 O O . PRO A 1 217 ? 28.012 -2.362 -7.695 1.00 85.12 217 PRO A O 1
ATOM 1854 N N . PHE A 1 218 ? 25.984 -2.314 -6.729 1.00 87.19 218 PHE A N 1
ATOM 1855 C CA . PHE A 1 218 ? 25.413 -1.348 -7.667 1.00 87.19 218 PHE A CA 1
ATOM 1856 C C . PHE A 1 218 ? 25.884 0.088 -7.348 1.00 87.19 218 PHE A C 1
ATOM 1858 O O . PHE A 1 218 ? 25.393 0.741 -6.428 1.00 87.19 218 PHE A O 1
ATOM 1865 N N . LYS A 1 219 ? 26.862 0.603 -8.107 1.00 82.12 219 LYS A N 1
ATOM 1866 C CA . LYS A 1 219 ? 27.620 1.834 -7.768 1.00 82.12 219 LYS A CA 1
ATOM 1867 C C . LYS A 1 219 ? 27.115 3.141 -8.397 1.00 82.12 219 LYS A C 1
ATOM 1869 O O . LYS A 1 219 ? 27.779 4.169 -8.278 1.00 82.12 219 LYS A O 1
ATOM 1874 N N . GLU A 1 220 ? 25.960 3.147 -9.055 1.00 80.19 220 GLU A N 1
ATOM 1875 C CA . GLU A 1 220 ? 25.482 4.348 -9.751 1.00 80.19 220 GLU A CA 1
ATOM 1876 C C . GLU A 1 220 ? 24.956 5.426 -8.785 1.00 80.19 220 GLU A C 1
ATOM 1878 O O . GLU A 1 220 ? 24.234 5.106 -7.833 1.00 80.19 220 GLU A O 1
ATOM 1883 N N . PRO A 1 221 ? 25.258 6.719 -9.009 1.00 74.56 221 PRO A N 1
ATOM 1884 C CA . PRO A 1 221 ? 24.710 7.804 -8.202 1.00 74.56 221 PRO A CA 1
ATOM 1885 C C . PRO A 1 221 ? 23.187 7.894 -8.361 1.00 74.56 221 PRO A C 1
ATOM 1887 O O . PRO A 1 221 ? 22.641 7.622 -9.428 1.00 74.56 221 PRO A O 1
ATOM 1890 N N . ASN A 1 222 ? 22.488 8.288 -7.289 1.00 73.06 222 ASN A N 1
ATOM 1891 C CA . ASN A 1 222 ? 21.038 8.465 -7.367 1.00 73.06 222 ASN A CA 1
ATOM 1892 C C . ASN A 1 222 ? 20.714 9.617 -8.327 1.00 73.06 222 ASN A C 1
ATOM 1894 O O . ASN A 1 222 ? 21.316 10.689 -8.202 1.00 73.06 222 ASN A O 1
ATOM 1898 N N . PRO A 1 223 ? 19.731 9.462 -9.226 1.00 72.19 223 PRO A N 1
ATOM 1899 C CA . PRO A 1 223 ? 19.216 10.599 -9.968 1.00 72.19 223 PRO A CA 1
ATOM 1900 C C . PRO A 1 223 ? 18.615 11.619 -8.982 1.00 72.19 223 PRO A C 1
ATOM 1902 O O . PRO A 1 223 ? 17.566 11.377 -8.392 1.00 72.19 223 PRO A O 1
ATOM 1905 N N . LEU A 1 224 ? 19.288 12.763 -8.786 1.00 59.28 224 LEU A N 1
ATOM 1906 C CA . LEU A 1 224 ? 18.999 13.751 -7.726 1.00 59.28 224 LEU A CA 1
ATOM 1907 C C . LEU A 1 224 ? 17.541 14.256 -7.699 1.00 59.28 224 LEU A C 1
ATOM 1909 O O . LEU A 1 224 ? 17.020 14.552 -6.630 1.00 59.28 224 LEU A O 1
ATOM 1913 N N . GLY A 1 225 ? 16.861 14.314 -8.850 1.00 60.22 225 GLY A N 1
ATOM 1914 C CA . GLY A 1 225 ? 15.446 14.712 -8.924 1.00 60.22 225 GLY A CA 1
ATOM 1915 C C . GLY A 1 225 ? 14.445 13.628 -8.498 1.00 60.22 225 GLY A C 1
ATOM 1916 O O . GLY A 1 225 ? 13.279 13.929 -8.274 1.00 60.22 225 GLY A O 1
ATOM 1917 N N . PHE A 1 226 ? 14.881 12.373 -8.384 1.00 57.53 226 PHE A N 1
ATOM 1918 C CA . PHE A 1 226 ? 14.001 11.218 -8.207 1.00 57.53 226 PHE A CA 1
ATOM 1919 C C . PHE A 1 226 ? 13.664 10.922 -6.738 1.00 57.53 226 PHE A C 1
ATOM 1921 O O . PHE A 1 226 ? 12.547 10.519 -6.424 1.00 57.53 226 PHE A O 1
ATOM 1928 N N . ILE A 1 227 ? 14.599 11.195 -5.819 1.00 57.62 227 ILE A N 1
ATOM 1929 C CA . ILE A 1 227 ? 14.405 10.988 -4.372 1.00 57.62 227 ILE A CA 1
ATOM 1930 C C . ILE A 1 227 ? 13.195 11.789 -3.859 1.00 57.62 227 ILE A C 1
ATOM 1932 O O . ILE A 1 227 ? 12.432 11.292 -3.038 1.00 57.62 227 ILE A O 1
ATOM 1936 N N . PHE A 1 228 ? 12.967 12.993 -4.394 1.00 52.91 228 PHE A N 1
ATOM 1937 C CA . PHE A 1 228 ? 11.807 13.816 -4.041 1.00 52.91 228 PHE A CA 1
ATOM 1938 C C . PHE A 1 228 ? 10.470 13.228 -4.518 1.00 52.91 228 PHE A C 1
ATOM 1940 O O . PHE A 1 228 ? 9.487 13.319 -3.790 1.00 52.91 228 PHE A O 1
ATOM 1947 N N . CYS A 1 229 ? 10.421 12.597 -5.697 1.00 53.00 229 CYS A N 1
ATOM 1948 C CA . CYS A 1 229 ? 9.193 11.968 -6.200 1.00 53.00 229 CYS A CA 1
ATOM 1949 C C . CYS A 1 229 ? 8.847 10.691 -5.419 1.00 53.00 229 CYS A C 1
ATOM 1951 O O . CYS A 1 229 ? 7.678 10.442 -5.138 1.00 53.00 229 CYS A O 1
ATOM 1953 N N . LEU A 1 230 ? 9.857 9.923 -4.995 1.00 59.00 230 LEU A N 1
ATOM 1954 C CA . LEU A 1 230 ? 9.666 8.742 -4.145 1.00 59.00 230 LEU A CA 1
ATOM 1955 C C . LEU A 1 230 ? 9.059 9.076 -2.784 1.00 59.00 230 LEU A C 1
ATOM 1957 O O . LEU A 1 230 ? 8.177 8.361 -2.324 1.00 59.00 230 LEU A O 1
ATOM 1961 N N . LEU A 1 231 ? 9.499 10.174 -2.165 1.00 54.50 231 LEU A N 1
ATOM 1962 C CA . LEU A 1 231 ? 8.968 10.637 -0.879 1.00 54.50 231 LEU A CA 1
ATOM 1963 C C . LEU A 1 231 ? 7.508 11.108 -0.959 1.00 54.50 231 LEU A C 1
ATOM 1965 O O . LEU A 1 231 ? 6.852 11.183 0.069 1.00 54.50 231 LEU A O 1
ATOM 1969 N N . LEU A 1 232 ? 7.001 11.429 -2.154 1.00 51.22 232 LEU A N 1
ATOM 1970 C CA . LEU A 1 232 ? 5.586 11.751 -2.370 1.00 51.22 232 LEU A CA 1
ATOM 1971 C C . LEU A 1 232 ? 4.728 10.503 -2.641 1.00 51.22 232 LEU A C 1
ATOM 1973 O O . LEU A 1 232 ? 3.507 10.565 -2.515 1.00 51.22 232 LEU A O 1
ATOM 1977 N N . CYS A 1 233 ? 5.354 9.384 -3.023 1.00 48.53 233 CYS A N 1
ATOM 1978 C CA . CYS A 1 233 ? 4.674 8.120 -3.319 1.00 48.53 233 CYS A CA 1
ATOM 1979 C C . CYS A 1 233 ? 4.564 7.179 -2.100 1.00 48.53 233 CYS A C 1
ATOM 1981 O O . CYS A 1 233 ? 3.785 6.223 -2.153 1.00 48.53 233 CYS A O 1
ATOM 1983 N N . ILE A 1 234 ? 5.335 7.429 -1.033 1.00 50.81 234 ILE A N 1
ATOM 1984 C CA . ILE A 1 234 ? 5.366 6.669 0.234 1.00 50.81 234 ILE A CA 1
ATOM 1985 C C . ILE A 1 234 ? 4.565 7.417 1.297 1.00 50.81 234 ILE A C 1
ATOM 1987 O O . ILE A 1 234 ? 3.713 6.756 1.942 1.00 50.81 234 ILE A O 1
#

pLDDT: mean 81.92, std 13.05, range [48.53, 97.56]

Sequence (234 aa):
MACVYWLEEDTKKLWDEMNETARRDLSASRLYYPDCRWDHAVKDWLTLLKSGVVDWRKHSFSHPLFWYCEEEAIIQGNLLLQLSPDDQSRVFRNVIKGLFPHHTKRFCLSQMNAKQFDDVLKEEPLKVYIVLLNPPFHEQLQEIIDRIFTYVSKEDFLNFLLYVVISRIKNECHDYDYVELLKQFWNECPVDFKKYAENSKYFNFLDKALNHDYSSPFKEPNPLGFIFCLLLCI

Secondary structure (DSSP, 8-state):
-TTTTT-HHHHHHHHHHS-HHHHHHHHH-----TT-THHHHHHHHHHHHHHS---HHHHGGG-GGGG--TTHHHHHHHHHHTS-HHHHHHHHHHHHHTT--HHHHHHHHHH--HHHHHHHHHH-HHHHHHHHTSTTTHHHHHHTHHHHHHHS-HHHHHHHHHHHIIIIITTT--SS-HHHHHHHHHHHS-HHHHHHHHTSTTHHHHHHHHT--SSS---PPP-TTHHHHHHHH-

Mean predicted aligned error: 8.44 Å

Solvent-accessible surface area (backbone atoms only — not comparable to full-ato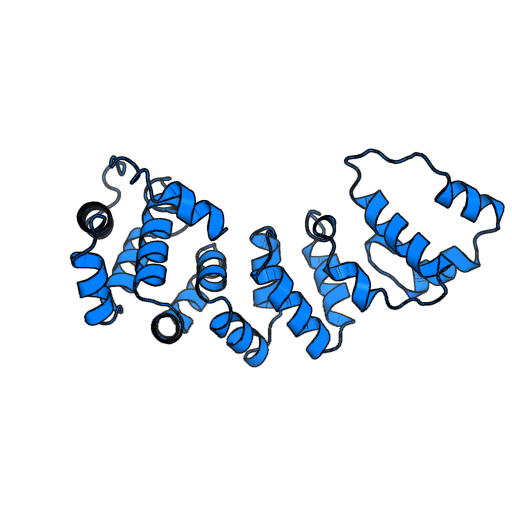m values): 13869 Å² total; per-residue (Å²): 106,44,50,70,60,62,36,60,68,57,37,50,50,54,53,70,72,46,52,72,66,57,54,47,48,68,72,64,56,75,87,63,55,96,83,46,65,71,53,53,39,44,50,53,48,52,52,29,64,72,66,72,58,78,59,54,89,76,60,59,81,77,45,71,76,74,67,75,53,96,67,39,69,62,42,50,49,59,51,51,72,74,44,54,74,69,55,42,48,52,49,46,45,49,43,58,75,39,87,54,50,62,68,59,41,46,52,47,59,75,69,44,52,73,68,52,45,51,54,42,40,61,74,41,40,68,48,51,50,60,44,28,72,39,86,87,32,54,66,63,42,61,76,44,49,79,57,43,72,79,58,48,53,62,66,54,49,47,51,50,54,51,45,48,44,56,68,30,52,52,62,65,53,79,91,55,70,56,50,61,49,51,43,48,55,56,68,74,45,53,70,72,44,50,53,51,41,62,73,36,98,56,26,74,62,50,52,53,48,61,71,54,79,79,87,60,84,68,81,74,79,77,63,81,78,48,63,63,56,52,66,73,67,89

Organism: Nephila pilipes (NCBI:txid299642)